Protein AF-S4PWF7-F1 (afdb_monomer)

Secondary structure (DSSP, 8-state):
-----GGGTT-HHHHHHT---GGGSEEEEEE---PPPP--S------HHHHHHHHHHHHHHHHTT--GGGEEEEESSHHHHHHHHHHTTTS--EEEETTTTTT--EEEEEEE--PPPPSS-PPPPTT-GGG-HHHHHHHHTTEEEEEEEEE-HHHHTT-HHHHHHHHTSEEEEE-HHHHHHHHHHH--TT-

Radius of gyration: 15.45 Å; Cα contacts (8 Å, |Δi|>4): 318; chains: 1; bounding box: 38×27×46 Å

Sequence (191 aa):
MQAISLHAVESPWLIEACSPAFEDAAVFINTIVSSVGNNGNDKILTNVDEACVVMDLVEKLKQGRVPPADIGVIAPYRDQVSLLRRVLSGKDVEVSTVDQFQGRDKSVIIYSCTKRIEKEERRPKEGEVLNDQRRLAVSVTRAKHKLIVVGNLRALQRYAPLMKLIESCKMITVEEETVTKLNKIHGNLDT

Mean predicted aligned error: 5.76 Å

Foldseek 3Di:
DDDLDPVLQPDPLLCQCLPLDQLQQFEEEAEDDPDADPPDVDPQLADVLQLLVVLSNLVNVVVVVFPQDQEEEEEQDPNHLVLNCVLCPPSSHHGDYLVVCPPAAHQEYEYEDSFGHHPDDDADDPPRQLQDLVSVVSRVVSHPGHYYYYDHCNRNVNRVSNVVSNVVHHYRYDYNVNSVVSCVSSDPSPD

InterPro domains:
  IPR027417 P-loop containing nucleoside triphosphate hydrolase [G3DSA:3.40.50.300] (6-182)
  IPR027417 P-loop containing nucleoside triphosphate hydrolase [SSF52540] (46-168)
  IPR041679 DNA2/NAM7 helicase-like, C-terminal [PF13087] (23-152)
  IPR045055 DNA2/NAM7-like helicase [PTHR10887] (27-165)
  IPR047187 Upf1-like, C-terminal helicase domain [cd18808] (27-170)

pLDDT: mean 87.57, std 14.1, range [39.5, 98.69]

Nearest PDB structures (foldseek):
  5eax-assembly2_B  TM=8.048E-01  e=5.965E-12  Mus musculus
  5ean-assembly1_A  TM=8.187E-01  e=1.999E-11  Mus musculus
  5eaw-assembly2_B  TM=7.734E-01  e=7.151E-12  Mus musculus
  4b3g-assembly2_B  TM=8.305E-01  e=7.950E-09  Homo sapiens
  6ej5-assembly1_A  TM=7.119E-01  e=4.067E-08  Homo sapiens

Structure (mmCIF, N/CA/C/O backbone):
data_AF-S4PWF7-F1
#
_entry.id   AF-S4PWF7-F1
#
loop_
_atom_site.group_PDB
_atom_site.id
_atom_site.type_symbol
_atom_site.label_atom_id
_atom_site.label_alt_id
_atom_site.label_comp_id
_atom_site.label_asym_id
_atom_site.label_entity_id
_atom_site.label_seq_id
_atom_site.pdbx_PDB_ins_code
_atom_site.Cartn_x
_atom_site.Cartn_y
_atom_site.Cartn_z
_atom_site.occupancy
_atom_site.B_iso_or_equiv
_atom_site.auth_seq_id
_atom_site.auth_comp_id
_atom_site.auth_asym_id
_atom_site.auth_atom_id
_atom_site.pdbx_PDB_model_num
ATOM 1 N N . MET A 1 1 ? 7.009 -11.800 22.800 1.00 39.50 1 MET A N 1
ATOM 2 C CA . MET A 1 1 ? 6.553 -10.477 23.276 1.00 39.50 1 MET A CA 1
ATOM 3 C C . MET A 1 1 ? 7.748 -9.543 23.274 1.00 39.50 1 MET A C 1
ATOM 5 O O . MET A 1 1 ? 8.505 -9.546 24.232 1.00 39.50 1 MET A O 1
ATOM 9 N N . GLN A 1 2 ? 7.980 -8.817 22.183 1.00 39.69 2 GLN A N 1
ATOM 10 C CA . GLN A 1 2 ? 8.943 -7.716 22.176 1.00 39.69 2 GLN A CA 1
ATOM 11 C C . GLN A 1 2 ? 8.156 -6.420 22.065 1.00 39.69 2 GLN A C 1
ATOM 13 O O . GLN A 1 2 ? 7.191 -6.342 21.307 1.00 39.69 2 GLN A O 1
ATOM 18 N N . ALA A 1 3 ? 8.542 -5.459 22.896 1.00 40.38 3 ALA A N 1
ATOM 19 C CA . ALA A 1 3 ? 7.981 -4.128 22.969 1.00 40.38 3 ALA A CA 1
ATOM 20 C C . ALA A 1 3 ? 8.082 -3.439 21.599 1.00 40.38 3 ALA A C 1
ATOM 22 O O . ALA A 1 3 ? 9.109 -2.856 21.262 1.00 40.38 3 ALA A O 1
ATOM 23 N N . ILE A 1 4 ? 7.015 -3.514 20.804 1.00 46.31 4 ILE A N 1
ATOM 24 C CA . ILE A 1 4 ? 6.816 -2.600 19.683 1.00 46.31 4 ILE A CA 1
ATOM 25 C C . ILE A 1 4 ? 6.522 -1.258 20.342 1.00 46.31 4 ILE A C 1
ATOM 27 O O . ILE A 1 4 ? 5.493 -1.075 20.991 1.00 46.31 4 ILE A O 1
ATOM 31 N N . SER A 1 5 ? 7.530 -0.393 20.294 1.00 44.59 5 SER A N 1
ATOM 32 C CA . SER A 1 5 ? 7.573 0.905 20.952 1.00 44.59 5 SER A CA 1
ATOM 33 C C . SER A 1 5 ? 6.267 1.673 20.749 1.00 44.59 5 SER A C 1
ATOM 35 O O . SER A 1 5 ? 5.825 1.854 19.612 1.00 44.59 5 SER A O 1
ATOM 37 N N . LEU A 1 6 ? 5.692 2.181 21.845 1.00 44.91 6 LEU A N 1
ATOM 38 C CA . LEU A 1 6 ? 4.563 3.120 21.840 1.00 44.91 6 LEU A CA 1
ATOM 39 C C . LEU A 1 6 ? 4.752 4.287 20.840 1.00 44.91 6 LEU A C 1
ATOM 41 O O . LEU A 1 6 ? 3.769 4.876 20.406 1.00 44.91 6 LEU A O 1
ATOM 45 N N . HIS A 1 7 ? 5.987 4.578 20.412 1.00 48.59 7 HIS A N 1
ATOM 46 C CA . HIS A 1 7 ? 6.312 5.613 19.429 1.00 48.59 7 HIS A CA 1
ATOM 47 C C . HIS A 1 7 ? 5.695 5.442 18.033 1.00 48.59 7 HIS A C 1
ATOM 49 O O . HIS A 1 7 ? 5.468 6.452 17.370 1.00 48.59 7 HIS A O 1
ATOM 55 N N . ALA A 1 8 ? 5.430 4.220 17.554 1.00 52.22 8 ALA A N 1
ATOM 56 C CA . ALA A 1 8 ? 4.832 4.040 16.223 1.00 52.22 8 ALA A CA 1
ATOM 57 C C . ALA A 1 8 ? 3.332 4.402 16.212 1.00 52.22 8 ALA A C 1
ATOM 59 O O . ALA A 1 8 ? 2.780 4.794 15.191 1.00 52.22 8 ALA A O 1
ATOM 60 N N . VAL A 1 9 ? 2.661 4.333 17.365 1.00 53.97 9 VAL A N 1
ATOM 61 C CA . VAL A 1 9 ? 1.193 4.412 17.457 1.00 53.97 9 VAL A CA 1
ATOM 62 C C . VAL A 1 9 ? 0.657 5.845 17.351 1.00 53.97 9 VAL A C 1
ATOM 64 O O . VAL A 1 9 ? -0.491 6.041 16.940 1.00 53.97 9 VAL A O 1
ATOM 67 N N . GLU A 1 10 ? 1.485 6.846 17.648 1.00 68.25 10 GLU A N 1
ATOM 68 C CA . GLU A 1 10 ? 1.109 8.268 17.644 1.00 68.25 10 GLU A CA 1
ATOM 69 C C . GLU A 1 10 ? 1.677 9.055 16.458 1.00 68.25 10 GLU A C 1
ATOM 71 O O . GLU A 1 10 ? 1.571 10.279 16.421 1.00 68.25 10 GLU A O 1
ATOM 76 N N . SER A 1 11 ? 2.285 8.385 15.473 1.00 85.44 11 SER A N 1
ATOM 77 C CA . SER A 1 11 ? 2.854 9.110 14.340 1.00 85.44 11 SER A CA 1
ATOM 78 C C . SER A 1 11 ? 1.748 9.834 13.552 1.00 85.44 11 SER A C 1
ATOM 80 O O . SER A 1 11 ? 0.801 9.171 13.116 1.00 85.44 11 SER A O 1
ATOM 82 N N . PRO A 1 12 ? 1.840 11.164 13.333 1.00 91.81 12 PRO A N 1
ATOM 83 C CA . PRO A 1 12 ? 0.784 11.927 12.667 1.00 91.81 12 PRO A CA 1
ATOM 84 C C . PRO A 1 12 ? 0.392 11.360 11.298 1.00 91.81 12 PRO A C 1
ATOM 86 O O . PRO A 1 12 ? -0.796 11.242 11.005 1.00 91.81 12 PRO A O 1
ATOM 89 N N . TRP A 1 13 ? 1.373 10.903 10.511 1.00 94.69 13 TRP A N 1
ATOM 90 C CA . TRP A 1 13 ? 1.120 10.313 9.193 1.00 94.69 13 TRP A CA 1
ATOM 91 C C . TRP A 1 13 ? 0.298 9.016 9.273 1.00 94.69 13 TRP A C 1
ATOM 93 O O . TRP A 1 13 ? -0.519 8.765 8.393 1.00 94.69 13 TRP A O 1
ATOM 103 N N . LEU A 1 14 ? 0.466 8.205 10.328 1.00 94.88 14 LEU A N 1
ATOM 104 C CA . LEU A 1 14 ? -0.310 6.974 10.535 1.00 94.88 14 LEU A CA 1
ATOM 105 C C . LEU A 1 14 ? -1.742 7.269 10.957 1.00 94.88 14 LEU A C 1
ATOM 107 O O . LEU A 1 14 ? -2.663 6.573 10.535 1.00 94.88 14 LEU A O 1
ATOM 111 N N . ILE A 1 15 ? -1.929 8.276 11.813 1.00 94.06 15 ILE A N 1
ATOM 112 C CA . ILE A 1 15 ? -3.262 8.716 12.233 1.00 94.06 15 ILE A CA 1
ATOM 113 C C . ILE A 1 15 ? -4.034 9.217 11.015 1.00 94.06 15 ILE A C 1
ATOM 115 O O . ILE A 1 15 ? -5.175 8.811 10.809 1.00 94.06 15 ILE A O 1
ATOM 119 N N . GLU A 1 16 ? -3.391 10.038 10.189 1.00 95.06 16 GLU A N 1
ATOM 120 C CA . GLU A 1 16 ? -3.992 10.577 8.976 1.00 95.06 16 GLU A CA 1
ATOM 121 C C . GLU A 1 16 ? -4.269 9.482 7.934 1.00 95.06 16 GLU A C 1
ATOM 123 O O . GLU A 1 16 ? -5.387 9.376 7.435 1.00 95.06 16 GLU A O 1
ATOM 128 N N . ALA A 1 17 ? -3.304 8.598 7.663 1.00 96.69 17 ALA A N 1
ATOM 129 C CA . ALA A 1 17 ? -3.455 7.517 6.686 1.00 96.69 17 ALA A CA 1
ATOM 130 C C . ALA A 1 17 ? -4.566 6.521 7.051 1.00 96.69 17 ALA A C 1
ATOM 132 O O . ALA A 1 17 ? -5.265 6.002 6.177 1.00 96.69 17 ALA A O 1
ATOM 133 N N . CYS A 1 18 ? -4.735 6.246 8.345 1.00 96.56 18 CYS A N 1
ATOM 134 C CA . CYS A 1 18 ? -5.727 5.302 8.855 1.00 96.56 18 CYS A CA 1
ATOM 135 C C . CYS A 1 18 ? -7.031 5.981 9.307 1.00 96.56 18 CYS A C 1
ATOM 137 O O . CYS A 1 18 ? -7.897 5.302 9.862 1.00 96.56 18 CYS A O 1
ATOM 139 N N . SER A 1 19 ? -7.189 7.286 9.064 1.00 96.06 19 SER A N 1
ATOM 140 C CA . SER A 1 19 ? -8.398 8.045 9.393 1.00 96.06 19 SER A CA 1
ATOM 141 C C . SER A 1 19 ? -9.644 7.399 8.769 1.00 96.06 19 SER A C 1
ATOM 143 O O . SER A 1 19 ? -9.642 7.093 7.575 1.00 96.06 19 SER A O 1
ATOM 145 N N . PRO A 1 20 ? -10.732 7.175 9.526 1.00 95.00 20 PRO A N 1
ATOM 146 C CA . PRO A 1 20 ? -11.972 6.629 8.981 1.00 95.00 20 PRO A CA 1
ATOM 147 C C . PRO A 1 20 ? -12.818 7.680 8.243 1.00 95.00 20 PRO A C 1
ATOM 149 O O . PRO A 1 20 ? -13.898 7.338 7.762 1.00 95.00 20 PRO A O 1
ATOM 152 N N . ALA A 1 21 ? -12.372 8.940 8.181 1.00 95.31 21 ALA A N 1
ATOM 153 C CA . ALA A 1 21 ? -13.100 10.009 7.511 1.00 95.31 21 ALA A CA 1
ATOM 154 C C . ALA A 1 21 ? -13.279 9.710 6.014 1.00 95.31 21 ALA A C 1
ATOM 156 O O . ALA A 1 21 ? -12.439 9.062 5.380 1.00 95.31 21 ALA A O 1
ATOM 157 N N . PHE A 1 22 ? -14.398 10.164 5.449 1.00 93.00 22 PHE A N 1
ATOM 158 C CA . PHE A 1 22 ? -14.778 9.840 4.074 1.00 93.00 22 PHE A CA 1
ATOM 159 C C . PHE A 1 22 ? -13.825 10.482 3.057 1.00 93.00 22 PHE A C 1
ATOM 161 O O . PHE A 1 22 ? -13.439 9.852 2.077 1.00 93.00 22 PHE A O 1
ATOM 168 N N . GLU A 1 23 ? -13.384 11.705 3.330 1.00 93.62 23 GLU A N 1
ATOM 169 C CA . GLU A 1 23 ? -12.373 12.435 2.565 1.00 93.62 23 GLU A CA 1
ATOM 170 C C . GLU A 1 23 ? -10.998 11.742 2.551 1.00 93.62 23 GLU A C 1
ATOM 172 O O . GLU A 1 23 ? -10.215 11.953 1.627 1.00 93.62 23 GLU A O 1
ATOM 177 N N . ASP A 1 24 ? -10.734 10.862 3.521 1.00 96.19 24 ASP A N 1
ATOM 178 C CA . ASP A 1 24 ? -9.500 10.082 3.638 1.00 96.19 24 ASP A CA 1
ATOM 179 C C . ASP A 1 24 ? -9.675 8.639 3.115 1.00 96.19 24 ASP A C 1
ATOM 181 O O . ASP A 1 24 ? -8.818 7.776 3.335 1.00 96.19 24 ASP A O 1
ATOM 185 N N . ALA A 1 25 ? -10.796 8.319 2.451 1.00 96.62 25 ALA A N 1
ATOM 186 C CA . ALA A 1 25 ? -11.097 6.967 1.966 1.00 96.62 25 ALA A CA 1
ATOM 187 C C . ALA A 1 25 ? -10.067 6.443 0.949 1.00 96.62 25 ALA A C 1
ATOM 189 O O . ALA A 1 25 ? -9.830 5.237 0.894 1.00 96.62 25 ALA A O 1
ATOM 190 N N . ALA A 1 26 ? -9.428 7.329 0.183 1.00 97.94 26 ALA A N 1
ATOM 191 C CA . ALA A 1 26 ? -8.342 6.993 -0.730 1.00 97.94 26 ALA A CA 1
ATOM 192 C C . ALA A 1 26 ? -7.121 7.870 -0.438 1.00 97.94 26 ALA A C 1
ATOM 194 O O . ALA A 1 26 ? -7.151 9.084 -0.644 1.00 97.94 26 ALA A O 1
ATOM 195 N N . VAL A 1 27 ? -6.041 7.250 0.033 1.00 98.38 27 VAL A N 1
ATOM 196 C CA . VAL A 1 27 ? -4.802 7.937 0.414 1.00 98.38 27 VAL A CA 1
ATOM 197 C C . VAL A 1 27 ? -3.606 7.372 -0.341 1.00 98.38 27 VAL A C 1
ATOM 199 O O . VAL A 1 27 ? -3.483 6.161 -0.524 1.00 98.38 27 VAL A O 1
ATOM 202 N N . PHE A 1 28 ? -2.708 8.258 -0.765 1.00 98.56 28 PHE A N 1
ATOM 203 C CA . PHE A 1 28 ? -1.408 7.908 -1.323 1.00 98.56 28 PHE A CA 1
ATOM 204 C C . PHE A 1 28 ? -0.311 8.297 -0.334 1.00 98.56 28 PHE A C 1
ATOM 206 O O . PHE A 1 28 ? -0.094 9.476 -0.060 1.00 98.56 28 PHE A O 1
ATOM 213 N N . ILE A 1 29 ? 0.388 7.293 0.184 1.00 98.50 29 ILE A N 1
ATOM 214 C CA . ILE A 1 29 ? 1.548 7.438 1.053 1.00 98.50 29 ILE A CA 1
ATOM 215 C C . ILE A 1 29 ? 2.785 7.580 0.173 1.00 98.50 29 ILE A C 1
ATOM 217 O O . ILE A 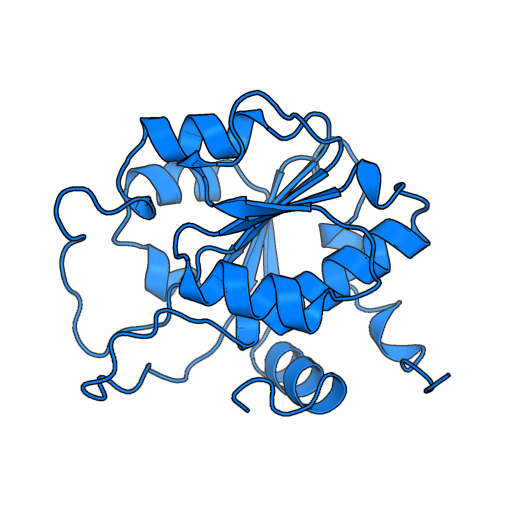1 29 ? 3.304 6.592 -0.356 1.00 98.50 29 ILE A O 1
ATOM 221 N N . ASN A 1 30 ? 3.240 8.820 0.022 1.00 97.88 30 ASN A N 1
ATOM 222 C CA . ASN A 1 30 ? 4.443 9.159 -0.717 1.00 97.88 30 ASN A CA 1
ATOM 223 C C . ASN A 1 30 ? 5.678 8.946 0.168 1.00 97.88 30 ASN A C 1
ATOM 225 O O . ASN A 1 30 ? 5.943 9.741 1.071 1.00 97.88 30 ASN A O 1
ATOM 229 N N . THR A 1 31 ? 6.436 7.880 -0.085 1.00 95.19 31 THR A N 1
ATOM 230 C CA . THR A 1 31 ? 7.668 7.570 0.648 1.00 95.19 31 THR A CA 1
ATOM 231 C C . THR A 1 31 ? 8.854 8.312 0.037 1.00 95.19 31 THR A C 1
ATOM 233 O O . THR A 1 31 ? 9.353 7.959 -1.036 1.00 95.19 31 THR A O 1
ATOM 236 N N . ILE A 1 32 ? 9.330 9.356 0.716 1.00 91.50 32 ILE A N 1
ATOM 237 C CA . ILE A 1 32 ? 10.495 10.121 0.270 1.00 91.50 32 ILE A CA 1
ATOM 238 C C . ILE A 1 32 ? 11.745 9.362 0.694 1.00 91.50 32 ILE A C 1
ATOM 240 O O . ILE A 1 32 ? 12.111 9.342 1.861 1.00 91.50 32 ILE A O 1
ATOM 244 N N . VAL A 1 33 ? 12.389 8.704 -0.263 1.00 86.81 33 VAL A N 1
ATOM 245 C CA . VAL A 1 33 ? 13.675 8.033 -0.070 1.00 86.81 33 VAL A CA 1
ATOM 246 C C . VAL A 1 33 ? 14.571 8.466 -1.215 1.00 86.81 33 VAL A C 1
ATOM 248 O O . VAL A 1 33 ? 14.187 8.338 -2.379 1.00 86.81 33 VAL A O 1
ATOM 251 N N . SER A 1 34 ? 15.743 9.008 -0.892 1.00 77.62 34 SER A N 1
ATOM 252 C CA . SER A 1 34 ? 16.659 9.585 -1.882 1.00 77.62 34 SER A CA 1
ATOM 253 C C . SER A 1 34 ? 17.597 8.539 -2.486 1.00 77.62 34 SER A C 1
ATOM 255 O O . SER A 1 34 ? 18.240 8.788 -3.510 1.00 77.62 34 SER A O 1
ATOM 257 N N . SER A 1 35 ? 17.682 7.358 -1.865 1.00 77.19 35 SER A N 1
ATOM 258 C CA . SER A 1 35 ? 18.538 6.275 -2.335 1.00 77.19 35 SER A CA 1
ATOM 259 C C . SER A 1 35 ? 18.080 5.754 -3.701 1.00 77.19 35 SER A C 1
ATOM 261 O O . SER A 1 35 ? 16.925 5.385 -3.925 1.00 77.19 35 SER A O 1
ATOM 263 N N . VAL A 1 36 ? 19.015 5.740 -4.648 1.00 73.12 36 VAL A N 1
ATOM 264 C CA . VAL A 1 36 ? 18.774 5.158 -5.965 1.00 73.12 36 VAL A CA 1
ATOM 265 C C . VAL A 1 36 ? 19.022 3.660 -5.870 1.00 73.12 36 VAL A C 1
ATOM 267 O O . VAL A 1 36 ? 20.068 3.241 -5.372 1.00 73.12 36 VAL A O 1
ATOM 270 N N . GLY A 1 37 ? 18.080 2.854 -6.361 1.00 64.25 37 GLY A N 1
ATOM 271 C CA . GLY A 1 37 ? 18.233 1.403 -6.370 1.00 64.25 37 GLY A CA 1
ATOM 272 C C . GLY A 1 37 ? 19.522 0.996 -7.088 1.00 64.25 37 GLY A C 1
ATOM 273 O O . GLY A 1 37 ? 19.834 1.500 -8.172 1.00 64.25 37 GLY A O 1
ATOM 274 N N . ASN A 1 38 ? 20.294 0.087 -6.488 1.00 59.09 38 ASN A N 1
ATOM 275 C CA . ASN A 1 38 ? 21.420 -0.515 -7.188 1.00 59.09 38 ASN A CA 1
ATOM 276 C C . ASN A 1 38 ? 20.866 -1.398 -8.310 1.00 59.09 38 ASN A C 1
ATOM 278 O O . ASN A 1 38 ? 20.178 -2.379 -8.044 1.00 59.09 38 ASN A O 1
ATOM 282 N N . ASN A 1 39 ? 21.214 -1.079 -9.560 1.00 53.41 39 ASN A N 1
ATOM 283 C CA . ASN A 1 39 ? 21.020 -1.953 -10.721 1.00 53.41 39 ASN A CA 1
ATOM 284 C C . ASN A 1 39 ? 21.987 -3.157 -10.654 1.00 53.41 39 ASN A C 1
ATOM 286 O O . ASN A 1 39 ? 22.711 -3.429 -11.610 1.00 53.41 39 ASN A O 1
ATOM 290 N N . GLY A 1 40 ? 22.066 -3.834 -9.505 1.00 46.34 40 GLY A N 1
ATOM 291 C CA . GLY A 1 40 ? 22.720 -5.131 -9.415 1.00 46.34 40 GLY A CA 1
ATOM 292 C C . GLY A 1 40 ? 21.970 -6.108 -10.314 1.00 46.34 40 GLY A C 1
ATOM 293 O O . GLY A 1 40 ? 20.755 -6.007 -10.456 1.00 46.34 40 GLY A O 1
ATOM 294 N N . ASN A 1 41 ? 22.683 -7.040 -10.938 1.00 46.91 41 ASN A N 1
ATOM 295 C CA . ASN A 1 41 ? 22.145 -8.051 -11.858 1.00 46.91 41 ASN A CA 1
ATOM 296 C C . ASN A 1 41 ? 21.100 -9.016 -11.242 1.00 46.91 41 ASN A C 1
ATOM 298 O O . ASN A 1 41 ? 20.764 -10.022 -11.867 1.00 46.91 41 ASN A O 1
ATOM 302 N N . ASP A 1 42 ? 20.552 -8.720 -10.063 1.00 49.53 42 ASP A N 1
ATOM 303 C CA . ASP A 1 42 ? 19.586 -9.558 -9.372 1.00 49.53 42 ASP A CA 1
ATOM 304 C C . ASP A 1 42 ? 18.146 -9.138 -9.668 1.00 49.53 42 ASP A C 1
ATOM 306 O O . ASP A 1 42 ? 17.691 -8.030 -9.396 1.00 49.53 42 ASP A O 1
ATOM 310 N N . LYS A 1 43 ? 17.417 -10.097 -10.242 1.00 66.38 43 LYS A N 1
ATOM 311 C CA . 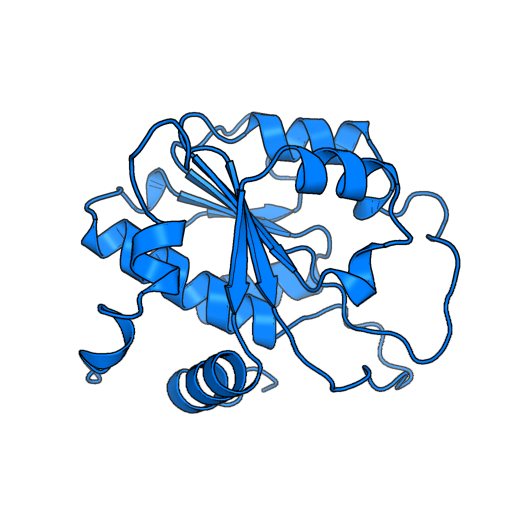LYS A 1 43 ? 16.025 -10.046 -10.714 1.00 66.38 43 LYS A CA 1
ATOM 312 C C . LYS A 1 43 ? 14.967 -9.790 -9.624 1.00 66.38 43 LYS A C 1
ATOM 314 O O . LYS A 1 43 ? 13.785 -9.870 -9.948 1.00 66.38 43 LYS A O 1
ATOM 319 N N . ILE A 1 44 ? 15.358 -9.523 -8.377 1.00 76.12 44 ILE A N 1
ATOM 320 C CA . ILE A 1 44 ? 14.450 -9.466 -7.224 1.00 76.12 44 ILE A CA 1
ATOM 321 C C . ILE A 1 44 ? 13.820 -8.074 -7.125 1.00 76.12 44 ILE A C 1
ATOM 323 O O . ILE A 1 44 ? 14.499 -7.082 -6.868 1.00 76.12 44 ILE A O 1
ATOM 327 N N . LEU A 1 45 ? 12.505 -7.995 -7.324 1.00 84.56 45 LEU A N 1
ATOM 328 C CA . LEU A 1 45 ? 11.752 -6.739 -7.254 1.00 84.56 45 LEU A CA 1
ATOM 329 C C . LEU A 1 45 ? 11.089 -6.582 -5.883 1.00 84.56 45 LEU A C 1
ATOM 331 O O . LEU A 1 45 ? 9.903 -6.879 -5.720 1.00 84.56 45 LEU A O 1
ATOM 335 N N . THR A 1 46 ? 11.865 -6.103 -4.907 1.00 91.31 46 THR A N 1
ATOM 336 C CA . THR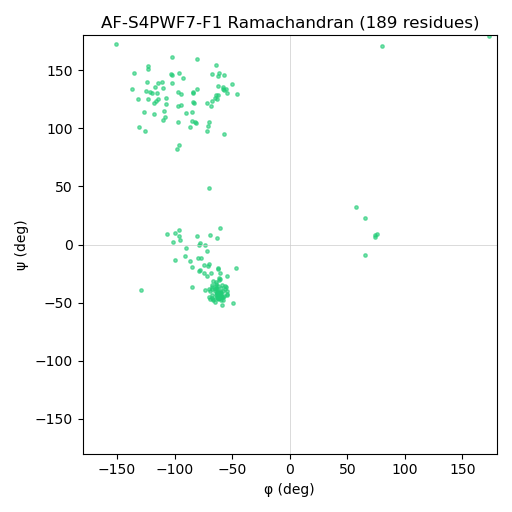 A 1 46 ? 11.402 -5.786 -3.547 1.00 91.31 46 THR A CA 1
ATOM 337 C C . THR A 1 46 ? 11.675 -4.333 -3.154 1.00 91.31 46 THR A C 1
ATOM 339 O O . THR A 1 46 ? 12.648 -3.691 -3.569 1.00 91.31 46 THR A O 1
ATOM 342 N N . ASN A 1 47 ? 10.812 -3.813 -2.285 1.00 93.31 47 ASN A N 1
ATOM 343 C CA . ASN A 1 47 ? 10.963 -2.523 -1.637 1.00 93.31 47 ASN A CA 1
ATOM 344 C C . ASN A 1 47 ? 10.733 -2.671 -0.128 1.00 93.31 47 ASN A C 1
ATOM 346 O O . ASN A 1 47 ? 9.593 -2.770 0.334 1.00 93.31 47 ASN A O 1
ATOM 350 N N . VAL A 1 48 ? 11.840 -2.708 0.617 1.00 92.56 48 VAL A N 1
ATOM 351 C CA . VAL A 1 48 ? 11.850 -2.832 2.079 1.00 92.56 48 VAL A CA 1
ATOM 352 C C . VAL A 1 48 ? 11.286 -1.583 2.753 1.00 92.56 48 VAL A C 1
ATOM 354 O O . VAL A 1 48 ? 10.547 -1.710 3.725 1.00 92.56 48 VAL A O 1
ATOM 357 N N . ASP A 1 49 ? 11.526 -0.399 2.187 1.00 93.44 49 ASP A N 1
ATOM 358 C CA . ASP A 1 49 ? 10.986 0.858 2.711 1.00 93.44 49 ASP A CA 1
ATOM 359 C C . ASP A 1 49 ? 9.453 0.841 2.696 1.00 93.44 49 ASP A C 1
ATOM 361 O O . ASP A 1 49 ? 8.800 1.144 3.695 1.00 93.44 49 ASP A O 1
ATOM 365 N N . GLU A 1 50 ? 8.865 0.401 1.580 1.00 95.81 50 GLU A N 1
ATOM 366 C CA . GLU A 1 50 ? 7.418 0.199 1.497 1.00 95.81 50 GLU A CA 1
ATOM 367 C C . GLU A 1 50 ? 6.935 -0.913 2.435 1.00 95.81 50 GLU A C 1
ATOM 369 O O . GLU A 1 50 ? 5.878 -0.765 3.041 1.00 95.81 50 GLU A O 1
ATOM 374 N N . ALA A 1 51 ? 7.685 -2.010 2.591 1.00 95.88 51 ALA A N 1
ATOM 375 C CA . ALA A 1 51 ? 7.300 -3.100 3.489 1.00 95.88 51 ALA A CA 1
ATOM 376 C C . ALA A 1 51 ? 7.210 -2.632 4.952 1.00 95.88 51 ALA A C 1
ATOM 378 O O . ALA A 1 51 ? 6.217 -2.923 5.617 1.00 95.88 51 ALA A O 1
ATOM 379 N N . CYS A 1 52 ? 8.181 -1.844 5.419 1.00 93.94 52 CYS A N 1
ATOM 380 C CA . CYS A 1 52 ? 8.170 -1.211 6.739 1.00 93.94 52 CYS A CA 1
ATOM 381 C C . CYS A 1 52 ? 6.942 -0.306 6.937 1.00 93.94 52 CYS A C 1
ATOM 383 O O . CYS A 1 52 ? 6.264 -0.389 7.960 1.00 93.94 52 CYS A O 1
ATOM 385 N N . VAL A 1 53 ? 6.609 0.519 5.938 1.00 96.12 53 VAL A N 1
ATOM 386 C CA . VAL A 1 53 ? 5.412 1.379 5.973 1.00 96.12 53 VAL A CA 1
ATOM 387 C C . VAL A 1 53 ? 4.128 0.545 6.024 1.00 96.12 53 VAL A C 1
ATOM 389 O O . VAL A 1 53 ? 3.233 0.832 6.818 1.00 96.12 53 VAL A O 1
ATOM 392 N N . VAL A 1 54 ? 4.035 -0.518 5.220 1.00 97.75 54 VAL A N 1
ATOM 393 C CA . VAL A 1 54 ? 2.879 -1.427 5.210 1.00 97.75 54 VAL A CA 1
ATOM 394 C C . VAL A 1 54 ? 2.705 -2.130 6.559 1.00 97.75 54 VAL A C 1
ATOM 396 O O . VAL A 1 54 ? 1.573 -2.266 7.022 1.00 97.75 54 VAL A O 1
ATOM 399 N N . MET A 1 55 ? 3.790 -2.560 7.210 1.00 95.81 55 MET A N 1
ATOM 400 C CA . MET A 1 55 ? 3.729 -3.187 8.537 1.00 95.81 55 MET A CA 1
ATOM 401 C C . MET A 1 55 ? 3.088 -2.267 9.578 1.00 95.81 55 MET A C 1
ATOM 403 O O . MET A 1 55 ? 2.207 -2.711 10.322 1.00 95.81 55 MET A O 1
ATOM 407 N N . ASP A 1 56 ? 3.485 -0.997 9.592 1.00 95.38 56 ASP A N 1
ATOM 408 C CA . ASP A 1 56 ? 2.950 0.004 10.515 1.00 95.38 56 ASP A CA 1
ATOM 409 C C . ASP A 1 56 ? 1.490 0.351 10.209 1.00 95.38 56 ASP A C 1
ATOM 411 O O . ASP A 1 56 ? 0.674 0.441 11.128 1.00 95.38 56 ASP A O 1
ATOM 415 N N . LEU A 1 57 ? 1.125 0.466 8.928 1.00 97.44 57 LEU A N 1
ATOM 416 C CA . LEU A 1 57 ? -0.268 0.655 8.510 1.00 97.44 57 LEU A CA 1
ATOM 417 C C . LEU A 1 57 ? -1.156 -0.504 8.979 1.00 97.44 57 LEU A C 1
ATOM 419 O O . LEU A 1 57 ? -2.210 -0.274 9.571 1.00 97.44 57 LEU A O 1
ATOM 423 N N . VAL A 1 58 ? -0.728 -1.754 8.761 1.00 97.44 58 VAL A N 1
ATOM 424 C CA . VAL A 1 58 ? -1.468 -2.945 9.211 1.00 97.44 58 VAL A CA 1
ATOM 425 C C . VAL A 1 58 ? -1.637 -2.937 10.729 1.00 97.44 58 VAL A C 1
ATOM 427 O O . VAL A 1 58 ? -2.734 -3.187 11.227 1.00 97.44 58 VAL A O 1
ATOM 430 N N . GLU A 1 59 ? -0.576 -2.637 11.476 1.00 95.06 59 GLU A N 1
ATOM 431 C CA . GLU A 1 59 ? -0.643 -2.584 12.936 1.00 95.06 59 GLU A CA 1
ATOM 432 C C . GLU A 1 59 ? -1.588 -1.475 13.419 1.00 95.06 59 GLU A C 1
ATOM 434 O O . GLU A 1 59 ? -2.441 -1.716 14.277 1.00 95.06 59 GLU A O 1
ATOM 439 N N . LYS A 1 60 ? -1.519 -0.284 12.812 1.00 95.38 60 LYS A N 1
ATOM 440 C CA . LYS A 1 60 ? -2.395 0.839 13.154 1.00 95.38 60 LYS A CA 1
ATOM 441 C C . LYS A 1 60 ? -3.865 0.540 12.862 1.00 95.38 60 LYS A C 1
ATOM 443 O O . LYS A 1 60 ? -4.721 0.848 13.689 1.00 95.38 60 LYS A O 1
ATOM 448 N N . LEU A 1 61 ? -4.172 -0.092 11.729 1.00 96.50 61 LEU A N 1
ATOM 449 C CA . LEU A 1 61 ? -5.539 -0.504 11.387 1.00 96.50 61 LEU A CA 1
ATOM 450 C C . LEU A 1 61 ? -6.086 -1.532 12.386 1.00 96.50 61 LEU A C 1
ATOM 452 O O . LEU A 1 61 ? -7.228 -1.410 12.833 1.00 96.50 61 LEU A O 1
ATOM 456 N N . LYS A 1 62 ? -5.264 -2.503 12.803 1.00 95.12 62 LYS A N 1
ATOM 457 C CA . LYS A 1 62 ? -5.643 -3.484 13.833 1.00 95.12 62 LYS A CA 1
ATOM 458 C C . LYS A 1 62 ? -5.934 -2.819 15.178 1.00 95.12 62 LYS A C 1
ATOM 460 O O . LYS A 1 62 ? -6.918 -3.160 15.830 1.00 95.12 62 LYS A O 1
ATOM 465 N N . GLN A 1 63 ? -5.125 -1.840 15.579 1.00 92.81 63 GLN A N 1
ATOM 466 C CA . GLN A 1 63 ? -5.374 -1.035 16.782 1.00 92.81 63 GLN A CA 1
ATOM 467 C C . GLN A 1 63 ? -6.659 -0.206 16.663 1.00 92.81 63 GLN A C 1
ATOM 469 O O . GLN A 1 63 ? -7.409 -0.082 17.630 1.00 92.81 63 GLN A O 1
ATOM 474 N N . GLY A 1 64 ? -6.959 0.281 15.456 1.00 93.38 64 GLY A N 1
ATOM 475 C CA . GLY A 1 64 ? -8.244 0.875 15.077 1.00 93.38 64 GLY A CA 1
ATOM 476 C C . GLY A 1 64 ? -9.413 -0.117 15.012 1.00 93.38 64 GLY A C 1
ATOM 477 O O . GLY A 1 64 ? -10.497 0.259 14.577 1.00 93.38 64 GLY A O 1
ATOM 478 N N . ARG A 1 65 ? -9.219 -1.366 15.461 1.00 94.94 65 ARG A N 1
ATOM 479 C CA . ARG A 1 65 ? -10.210 -2.453 15.506 1.00 94.94 65 ARG A CA 1
ATOM 480 C C . ARG A 1 65 ? -10.699 -2.934 14.139 1.00 94.94 65 ARG A C 1
ATOM 482 O O . ARG A 1 65 ? -11.757 -3.554 14.067 1.00 94.94 65 ARG A O 1
ATOM 489 N N . VAL A 1 66 ? -9.930 -2.715 13.072 1.00 96.75 66 VAL A N 1
ATOM 490 C CA . VAL A 1 66 ? -10.191 -3.377 11.787 1.00 96.75 66 VAL A CA 1
ATOM 491 C C . VAL A 1 66 ? -9.809 -4.858 11.921 1.00 96.75 66 VAL A C 1
ATOM 493 O O . VAL A 1 66 ? -8.654 -5.152 12.252 1.00 96.75 66 VAL A O 1
ATOM 496 N N . PRO A 1 67 ? -10.736 -5.808 11.689 1.00 97.12 67 PRO A N 1
ATOM 497 C CA . PRO A 1 67 ? -10.412 -7.230 11.729 1.00 97.12 67 PRO A CA 1
ATOM 498 C C . PRO A 1 67 ? -9.304 -7.566 10.718 1.00 97.12 67 PRO A C 1
ATOM 500 O O . PRO A 1 67 ? -9.396 -7.135 9.570 1.00 97.12 67 PRO A O 1
ATOM 503 N N . PRO A 1 68 ? -8.282 -8.369 11.069 1.00 96.25 68 PRO A N 1
ATOM 504 C CA . PRO A 1 68 ? -7.220 -8.729 10.124 1.00 96.25 68 PRO A CA 1
ATOM 505 C C . PRO A 1 68 ? -7.727 -9.368 8.825 1.00 96.25 68 PRO A C 1
ATOM 507 O O . PRO A 1 68 ? -7.227 -9.064 7.745 1.00 96.25 68 PRO A O 1
ATOM 510 N N . ALA A 1 69 ? -8.786 -10.178 8.922 1.00 95.38 69 ALA A N 1
ATOM 511 C CA . ALA A 1 69 ? -9.439 -10.808 7.777 1.00 95.38 69 ALA A CA 1
ATOM 512 C C . ALA A 1 69 ? -10.054 -9.800 6.785 1.00 95.38 69 ALA A C 1
ATOM 514 O O . ALA A 1 69 ? -10.248 -10.149 5.619 1.00 95.38 69 ALA A O 1
ATOM 515 N N . ASP A 1 70 ? -10.314 -8.568 7.230 1.00 96.88 70 ASP A N 1
ATOM 516 C CA . ASP A 1 70 ? -10.866 -7.462 6.446 1.00 96.88 70 ASP A CA 1
ATOM 517 C C . ASP A 1 70 ? -9.784 -6.524 5.883 1.00 96.88 70 ASP A C 1
ATOM 519 O O . ASP A 1 70 ? -10.113 -5.520 5.243 1.00 96.88 70 ASP A O 1
ATOM 523 N N . ILE A 1 71 ? -8.503 -6.851 6.088 1.00 97.94 71 ILE A N 1
ATOM 524 C CA . ILE A 1 71 ? -7.350 -6.139 5.530 1.00 97.94 71 ILE A CA 1
ATOM 525 C C . ILE A 1 71 ? -6.724 -6.998 4.426 1.00 97.94 71 ILE A C 1
ATOM 527 O O . ILE A 1 71 ? -6.362 -8.159 4.633 1.00 97.94 71 ILE A O 1
ATOM 531 N N . GLY A 1 72 ? -6.576 -6.413 3.241 1.00 97.25 72 GLY A N 1
ATOM 532 C CA . GLY A 1 72 ? -5.829 -6.994 2.130 1.00 97.25 72 GLY A CA 1
ATOM 533 C C . GLY A 1 72 ? -4.600 -6.167 1.790 1.00 97.25 72 GLY A C 1
ATOM 534 O O . GLY A 1 72 ? -4.663 -4.942 1.751 1.00 97.25 72 GLY A O 1
ATOM 535 N N . VAL A 1 73 ? -3.490 -6.835 1.497 1.00 97.94 73 VAL A N 1
ATOM 536 C CA . VAL A 1 73 ? -2.270 -6.216 0.982 1.00 97.94 73 VAL A CA 1
ATOM 537 C C . VAL A 1 73 ? -2.006 -6.748 -0.423 1.00 97.94 73 VAL A C 1
ATOM 539 O O . VAL A 1 73 ? -1.899 -7.956 -0.646 1.00 97.94 73 VAL A O 1
ATOM 542 N N . ILE A 1 74 ? -1.898 -5.838 -1.384 1.00 96.88 74 ILE A N 1
ATOM 543 C CA . ILE A 1 74 ? -1.664 -6.147 -2.791 1.00 96.88 74 ILE A CA 1
ATOM 544 C C . ILE A 1 74 ? -0.322 -5.555 -3.211 1.00 96.88 74 ILE A C 1
ATOM 546 O O . ILE A 1 74 ? -0.016 -4.406 -2.901 1.00 96.88 74 ILE A O 1
ATOM 550 N N . ALA A 1 75 ? 0.470 -6.330 -3.948 1.00 96.06 75 ALA A N 1
ATOM 551 C CA . ALA A 1 75 ? 1.660 -5.828 -4.627 1.00 96.06 75 ALA A CA 1
ATOM 552 C C . ALA A 1 75 ? 1.739 -6.368 -6.070 1.00 96.06 75 ALA A C 1
ATOM 554 O O . ALA A 1 75 ? 1.291 -7.487 -6.342 1.00 96.06 75 ALA A O 1
ATOM 555 N N . PRO A 1 76 ? 2.296 -5.601 -7.023 1.00 92.88 76 PRO A N 1
ATOM 556 C CA . PRO A 1 76 ? 2.387 -5.997 -8.427 1.00 92.88 76 PRO A CA 1
ATOM 557 C C . PRO A 1 76 ? 3.414 -7.111 -8.681 1.00 92.88 76 PRO A C 1
ATOM 559 O O . PRO A 1 76 ? 3.244 -7.878 -9.629 1.00 92.88 76 PRO A O 1
ATOM 562 N N . TYR A 1 77 ? 4.457 -7.230 -7.850 1.00 92.25 77 TYR A N 1
ATOM 563 C CA . TYR A 1 77 ? 5.549 -8.189 -8.049 1.00 92.25 77 TYR A CA 1
ATOM 564 C C . TYR A 1 77 ? 5.544 -9.299 -6.996 1.00 92.25 77 TYR A C 1
ATOM 566 O O . TYR A 1 77 ? 5.321 -9.067 -5.809 1.00 92.25 77 TYR A O 1
ATOM 574 N N . ARG A 1 78 ? 5.820 -10.532 -7.439 1.00 93.19 78 ARG A N 1
ATOM 575 C CA . ARG A 1 78 ? 5.817 -11.729 -6.579 1.00 93.19 78 ARG A CA 1
ATOM 576 C C . ARG A 1 78 ? 6.882 -11.688 -5.487 1.00 93.19 78 ARG A C 1
ATOM 578 O O . ARG A 1 78 ? 6.638 -12.210 -4.400 1.00 93.19 78 ARG A O 1
ATOM 585 N N . ASP A 1 79 ? 8.021 -11.062 -5.756 1.00 93.75 79 ASP A N 1
ATOM 586 C CA . ASP A 1 79 ? 9.093 -10.941 -4.769 1.00 93.75 79 ASP A CA 1
ATOM 587 C C . ASP A 1 79 ? 8.661 -10.026 -3.620 1.00 93.75 79 ASP A C 1
ATOM 589 O O . ASP A 1 79 ? 8.788 -10.403 -2.456 1.00 93.75 79 ASP A O 1
ATOM 593 N N . GLN A 1 80 ? 8.013 -8.895 -3.928 1.00 95.62 80 GLN A N 1
ATOM 594 C CA . GLN A 1 80 ? 7.399 -8.040 -2.909 1.00 95.62 80 GLN A CA 1
ATOM 595 C C . GLN A 1 80 ? 6.299 -8.760 -2.129 1.00 95.62 80 GLN A C 1
ATOM 597 O O . GLN A 1 80 ? 6.240 -8.635 -0.911 1.00 95.62 80 GLN A O 1
ATOM 602 N N . VAL A 1 81 ? 5.446 -9.550 -2.789 1.00 96.69 81 VAL A N 1
ATOM 603 C CA . VAL A 1 81 ? 4.440 -10.365 -2.083 1.00 96.69 81 VAL A CA 1
ATOM 604 C C . VAL A 1 81 ? 5.105 -11.356 -1.127 1.00 96.69 81 VAL A C 1
ATOM 606 O O . VAL A 1 81 ? 4.633 -11.526 -0.005 1.00 96.69 81 VAL A O 1
ATOM 609 N N . SER A 1 82 ? 6.202 -11.992 -1.540 1.00 95.62 82 SER A N 1
ATOM 610 C CA . SER A 1 82 ? 6.960 -12.922 -0.693 1.00 95.62 82 SER A CA 1
ATOM 611 C C . SER A 1 82 ? 7.558 -12.213 0.523 1.00 95.62 82 SER A C 1
ATOM 613 O O . SER A 1 82 ? 7.401 -12.698 1.645 1.00 95.62 82 SER A O 1
ATOM 615 N N . LEU A 1 83 ? 8.158 -11.033 0.322 1.00 95.31 83 LEU A N 1
ATOM 616 C CA . LEU A 1 83 ? 8.653 -10.181 1.404 1.00 95.31 83 LEU A CA 1
ATOM 617 C C . LEU A 1 83 ? 7.521 -9.799 2.368 1.00 95.31 83 LEU A C 1
ATOM 619 O O . LEU A 1 83 ? 7.625 -10.045 3.566 1.00 95.31 83 LEU A O 1
ATOM 623 N N . LEU A 1 84 ? 6.414 -9.267 1.849 1.00 96.88 84 LEU A N 1
ATOM 624 C CA . LEU A 1 84 ? 5.267 -8.828 2.646 1.00 96.88 84 LEU A CA 1
ATOM 625 C C . LEU A 1 84 ? 4.641 -9.978 3.445 1.00 96.88 84 LEU A C 1
ATOM 627 O O . LEU A 1 84 ? 4.341 -9.806 4.622 1.00 96.88 84 LEU A O 1
ATOM 631 N N . ARG A 1 85 ? 4.501 -11.175 2.858 1.00 96.44 85 ARG A N 1
ATOM 632 C CA . ARG A 1 85 ? 4.024 -12.372 3.578 1.00 96.44 85 ARG A CA 1
ATOM 633 C C . ARG A 1 85 ? 4.930 -12.746 4.742 1.00 96.44 85 ARG A C 1
ATOM 635 O O . ARG A 1 85 ? 4.433 -13.102 5.805 1.00 96.44 85 ARG A O 1
ATOM 642 N N . ARG A 1 86 ? 6.247 -12.673 4.539 1.00 95.00 86 ARG A N 1
ATOM 643 C CA . ARG A 1 86 ? 7.231 -12.984 5.577 1.00 95.00 86 ARG A CA 1
ATOM 644 C C . ARG A 1 86 ? 7.138 -11.996 6.736 1.00 95.00 86 ARG A C 1
ATOM 646 O O . ARG A 1 86 ? 7.038 -12.422 7.882 1.00 95.00 86 ARG A O 1
ATOM 653 N N . VAL A 1 87 ? 7.129 -10.696 6.447 1.00 94.19 87 VAL A N 1
ATOM 654 C CA . VAL A 1 87 ? 7.166 -9.651 7.488 1.00 94.19 87 VAL A CA 1
ATOM 655 C C . VAL A 1 87 ? 5.814 -9.437 8.176 1.00 94.19 87 VAL A C 1
ATOM 657 O O . VAL A 1 87 ? 5.762 -8.986 9.316 1.00 94.19 87 VAL A O 1
ATOM 660 N N . LEU A 1 88 ? 4.713 -9.821 7.522 1.00 95.06 88 LEU A N 1
ATOM 661 C CA . LEU A 1 88 ? 3.361 -9.834 8.093 1.00 95.06 88 LEU A CA 1
ATOM 662 C C . LEU A 1 88 ? 2.956 -11.214 8.640 1.00 95.06 88 LEU A C 1
ATOM 664 O O . LEU A 1 88 ? 1.782 -11.435 8.949 1.00 95.06 88 LEU A O 1
ATOM 668 N N . SER A 1 89 ? 3.901 -12.148 8.774 1.00 93.50 89 SER A N 1
ATOM 669 C CA . SER A 1 89 ? 3.629 -13.470 9.339 1.00 93.50 89 SER A CA 1
ATOM 670 C C . SER A 1 89 ? 3.031 -13.351 10.747 1.00 93.50 89 SER A C 1
ATOM 672 O O . SER A 1 89 ? 3.494 -12.564 11.574 1.00 93.50 89 SER A O 1
ATOM 674 N N . GLY A 1 90 ? 1.955 -14.098 11.012 1.00 90.19 90 GLY A N 1
ATOM 675 C CA . GLY A 1 90 ? 1.215 -14.038 12.279 1.00 90.19 90 GLY A CA 1
ATOM 676 C C . GLY A 1 90 ? 0.342 -12.789 12.468 1.00 90.19 90 GLY A C 1
ATOM 677 O O . GLY A 1 90 ? -0.175 -12.571 13.562 1.00 90.19 90 GLY A O 1
ATOM 678 N N . LYS A 1 91 ? 0.170 -11.943 11.438 1.00 89.69 91 LYS A N 1
ATOM 679 C CA . LYS A 1 91 ? -0.780 -10.816 11.481 1.00 89.69 91 LYS A CA 1
ATOM 680 C C . LYS A 1 91 ? -2.180 -11.167 10.967 1.00 89.69 91 LYS A C 1
ATOM 682 O O . LYS A 1 91 ? -3.059 -10.335 11.169 1.00 89.69 91 LYS A O 1
ATOM 687 N N . ASP A 1 92 ? -2.365 -12.346 10.365 1.00 92.12 92 ASP A N 1
ATOM 688 C CA . ASP A 1 92 ? -3.618 -12.868 9.782 1.00 92.12 92 ASP A CA 1
ATOM 689 C C . ASP A 1 92 ? -4.243 -11.977 8.695 1.00 92.12 92 ASP A C 1
ATOM 691 O O . ASP A 1 92 ? -5.462 -11.919 8.534 1.00 92.12 92 ASP A O 1
ATOM 695 N N . VAL A 1 93 ? -3.393 -11.278 7.936 1.00 94.81 93 VAL A N 1
ATOM 696 C CA . VAL A 1 93 ? -3.791 -10.443 6.793 1.00 94.81 93 VAL A CA 1
ATOM 697 C C . VAL A 1 93 ? -3.514 -11.151 5.472 1.00 94.81 93 VAL A C 1
ATOM 699 O O . VAL A 1 93 ? -2.530 -11.880 5.323 1.00 94.81 93 VAL A O 1
ATOM 702 N N . GLU A 1 94 ? -4.372 -10.925 4.481 1.00 95.06 94 GLU A N 1
ATOM 703 C CA . GLU A 1 94 ? -4.216 -11.542 3.167 1.00 95.06 94 GLU A CA 1
ATOM 704 C C . GLU A 1 94 ? -3.237 -10.741 2.304 1.00 95.06 94 GLU A C 1
ATOM 706 O O . GLU A 1 94 ? -3.479 -9.574 2.016 1.00 95.06 94 GLU A O 1
ATOM 711 N N . VAL A 1 95 ? -2.155 -11.377 1.846 1.00 96.88 95 VAL A N 1
ATOM 712 C CA . VAL A 1 95 ? -1.152 -10.750 0.971 1.00 96.88 95 VAL A CA 1
ATOM 713 C C . VAL A 1 95 ? -1.096 -11.485 -0.366 1.00 96.88 95 VAL A C 1
ATOM 715 O O . VAL A 1 95 ? -0.812 -12.692 -0.408 1.00 96.88 95 VAL A O 1
ATOM 718 N N . SER A 1 96 ? -1.332 -10.782 -1.473 1.00 95.19 96 SER A N 1
ATOM 719 C CA . SER A 1 96 ? -1.338 -11.403 -2.802 1.00 95.19 96 SER A CA 1
ATOM 720 C C . SER A 1 96 ? -0.928 -10.463 -3.930 1.00 95.19 96 SER A C 1
ATOM 722 O O . SER A 1 96 ? -0.773 -9.258 -3.758 1.00 95.19 96 SER A O 1
ATOM 724 N N . THR A 1 97 ? -0.768 -11.044 -5.117 1.00 93.31 97 THR A N 1
ATOM 725 C CA . THR A 1 97 ? -0.613 -10.271 -6.354 1.00 93.31 97 THR A CA 1
ATOM 726 C C . THR A 1 97 ? -1.965 -9.793 -6.876 1.00 93.31 97 THR A C 1
ATOM 728 O O . THR A 1 97 ? -2.995 -10.392 -6.565 1.00 93.31 97 THR A O 1
ATOM 731 N N . VAL A 1 98 ? -1.953 -8.762 -7.726 1.00 84.31 98 VAL A N 1
ATOM 732 C CA . VAL A 1 98 ? -3.151 -8.232 -8.406 1.00 84.31 98 VAL A CA 1
ATOM 733 C C . VAL A 1 98 ? -3.976 -9.336 -9.071 1.00 84.31 98 VAL A C 1
ATOM 735 O O . VAL A 1 98 ? -5.179 -9.439 -8.845 1.00 84.31 98 VAL A O 1
ATOM 738 N N . ASP A 1 99 ? -3.317 -10.193 -9.855 1.00 82.44 99 ASP A N 1
ATOM 739 C CA . ASP A 1 99 ? -3.985 -11.259 -10.608 1.00 82.44 99 ASP A CA 1
ATOM 740 C C . ASP A 1 99 ? -4.585 -12.330 -9.682 1.00 82.44 99 ASP A C 1
ATOM 742 O O . ASP A 1 99 ? -5.612 -12.926 -9.993 1.00 82.44 99 ASP A O 1
ATOM 746 N N . GLN A 1 100 ? -3.969 -12.567 -8.521 1.00 83.56 100 GLN A N 1
ATOM 747 C CA . GLN A 1 100 ? -4.439 -13.565 -7.563 1.00 83.56 100 GLN A CA 1
ATOM 748 C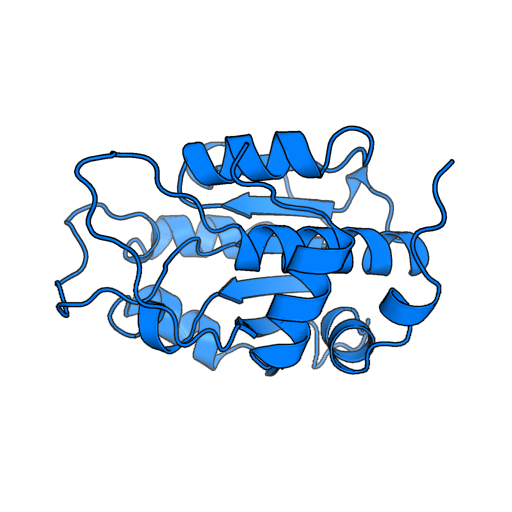 C . GLN A 1 100 ? -5.525 -13.027 -6.628 1.00 83.56 100 GLN A C 1
ATOM 750 O O . GLN A 1 100 ? -6.251 -13.830 -6.056 1.00 83.56 100 GLN A O 1
ATOM 755 N N . PHE A 1 101 ? -5.683 -11.712 -6.461 1.00 78.81 101 PHE A N 1
ATOM 756 C CA . PHE A 1 101 ? -6.678 -11.124 -5.550 1.00 78.81 101 PHE A CA 1
ATOM 757 C C . PHE A 1 101 ? -8.104 -11.065 -6.145 1.00 78.81 101 PHE A C 1
ATOM 759 O O . PHE A 1 101 ? -9.011 -10.479 -5.560 1.00 78.81 101 PHE A O 1
ATOM 766 N N . GLN A 1 102 ? -8.343 -11.659 -7.318 1.00 64.81 102 GLN A N 1
ATOM 767 C CA . GLN A 1 102 ? -9.644 -11.593 -7.988 1.00 64.81 102 GLN A CA 1
ATOM 768 C C . GLN A 1 102 ? -10.771 -12.248 -7.168 1.00 64.81 102 GLN A C 1
ATOM 770 O O . GLN A 1 102 ? -10.608 -13.336 -6.618 1.00 64.81 102 GLN A O 1
ATOM 775 N N . GLY A 1 103 ? -11.925 -11.572 -7.105 1.00 63.50 103 GLY A N 1
ATOM 776 C CA . GLY A 1 103 ? -13.143 -12.073 -6.453 1.00 63.50 103 GLY A CA 1
ATOM 777 C C . GLY A 1 103 ? -13.137 -12.017 -4.922 1.00 63.50 103 GLY A C 1
ATOM 778 O O . GLY A 1 103 ? -14.033 -12.576 -4.295 1.00 63.50 103 GLY A O 1
ATOM 779 N N . ARG A 1 104 ? -12.141 -11.363 -4.315 1.00 81.19 104 ARG A N 1
ATOM 780 C CA . ARG A 1 104 ? -11.980 -11.259 -2.861 1.00 81.19 104 ARG A CA 1
ATOM 781 C C . ARG A 1 104 ? -11.874 -9.795 -2.459 1.00 81.19 104 ARG A C 1
ATOM 783 O O . ARG A 1 104 ? -10.810 -9.208 -2.567 1.00 81.19 104 ARG A O 1
ATOM 790 N N . ASP A 1 105 ? -12.979 -9.199 -2.029 1.00 91.31 105 ASP A N 1
ATOM 791 C CA . ASP A 1 105 ? -13.004 -7.794 -1.600 1.00 91.31 105 ASP A CA 1
ATOM 792 C C . ASP A 1 105 ? -12.769 -7.677 -0.094 1.00 91.31 105 ASP A C 1
ATOM 794 O O . ASP A 1 105 ? -13.273 -8.491 0.685 1.00 91.31 105 ASP A O 1
ATOM 798 N N . LYS A 1 106 ? -12.048 -6.634 0.321 1.00 95.75 106 LYS A N 1
ATOM 799 C CA . LYS A 1 106 ? -11.707 -6.348 1.721 1.00 95.75 106 LYS A CA 1
ATOM 800 C C . LYS A 1 106 ? -12.194 -4.962 2.122 1.00 95.75 106 LYS A C 1
ATOM 802 O O . LYS A 1 106 ? -12.317 -4.072 1.282 1.00 95.75 106 LYS A O 1
ATOM 807 N N . SER A 1 107 ? -12.456 -4.761 3.410 1.00 96.62 107 SER A N 1
ATOM 808 C CA . SER A 1 107 ? -12.817 -3.440 3.939 1.00 96.62 107 SER A CA 1
ATOM 809 C C . SER A 1 107 ? -11.709 -2.424 3.670 1.00 96.62 107 SER A C 1
ATOM 811 O O . SER A 1 107 ? -11.992 -1.310 3.223 1.00 96.62 107 SER A O 1
ATOM 813 N N . VAL A 1 108 ? -10.454 -2.841 3.868 1.00 98.12 108 VAL A N 1
ATOM 814 C CA . VAL A 1 108 ? -9.262 -2.028 3.611 1.00 98.12 108 VAL A CA 1
ATOM 815 C C . VAL A 1 108 ? -8.313 -2.757 2.665 1.00 98.12 108 VAL A C 1
ATOM 817 O O . VAL A 1 108 ? -7.985 -3.922 2.890 1.00 98.12 108 VAL A O 1
ATOM 820 N N . ILE A 1 109 ? -7.841 -2.060 1.632 1.00 97.94 109 ILE A N 1
ATOM 821 C CA . ILE A 1 109 ? -6.757 -2.524 0.759 1.00 97.94 109 ILE A CA 1
ATOM 822 C C . ILE A 1 109 ? -5.557 -1.600 0.901 1.00 97.94 109 ILE A C 1
ATOM 824 O O . ILE A 1 109 ? -5.685 -0.385 0.767 1.00 97.94 109 ILE A O 1
ATOM 828 N N . ILE A 1 110 ? -4.386 -2.195 1.107 1.00 98.56 110 ILE A N 1
ATOM 829 C CA . ILE A 1 110 ? -3.092 -1.527 1.018 1.00 98.56 110 ILE A CA 1
ATOM 830 C C . ILE A 1 110 ? -2.400 -2.006 -0.263 1.00 98.56 110 ILE A C 1
ATOM 832 O O . ILE A 1 110 ? -2.174 -3.202 -0.434 1.00 98.56 110 ILE A O 1
ATOM 836 N N . TYR A 1 111 ? -2.064 -1.094 -1.170 1.00 97.88 111 TYR A N 1
ATOM 837 C CA . TYR A 1 111 ? -1.385 -1.381 -2.432 1.00 97.88 111 TYR A CA 1
ATOM 838 C C . TYR A 1 111 ? 0.067 -0.888 -2.382 1.00 97.88 111 TYR A C 1
ATOM 840 O O . TYR A 1 111 ? 0.305 0.315 -2.410 1.00 97.88 111 TYR A O 1
ATOM 848 N N . SER A 1 112 ? 1.041 -1.799 -2.328 1.00 97.69 112 SER A N 1
ATOM 849 C CA . SER A 1 112 ? 2.479 -1.478 -2.367 1.00 97.69 112 SER A CA 1
ATOM 850 C C . SER A 1 112 ? 2.974 -1.474 -3.812 1.00 97.69 112 SER A C 1
ATOM 852 O O . SER A 1 112 ? 3.009 -2.517 -4.462 1.00 97.69 112 SER A O 1
ATOM 854 N N . CYS A 1 113 ? 3.373 -0.313 -4.330 1.00 96.25 113 CYS A N 1
ATOM 855 C CA . CYS A 1 113 ? 3.816 -0.147 -5.715 1.00 96.25 113 CYS A CA 1
ATOM 856 C C . CYS A 1 113 ? 5.184 -0.785 -6.013 1.00 96.25 113 CYS A C 1
ATOM 858 O O . CYS A 1 113 ? 5.492 -1.044 -7.175 1.00 96.25 113 CYS A O 1
ATOM 860 N N . THR A 1 114 ? 5.997 -1.074 -4.992 1.00 94.12 114 THR A N 1
ATOM 861 C CA . THR A 1 114 ? 7.310 -1.751 -5.056 1.00 94.12 114 THR A CA 1
ATOM 862 C C . THR A 1 114 ? 8.424 -0.986 -5.790 1.00 94.12 114 THR A C 1
ATOM 864 O O . THR A 1 114 ? 9.581 -1.408 -5.786 1.00 94.12 114 THR A O 1
ATOM 867 N N . LYS A 1 115 ? 8.130 0.122 -6.474 1.00 92.00 115 LYS A N 1
ATOM 868 C CA . LYS A 1 115 ? 9.112 0.799 -7.329 1.00 92.00 115 LYS A CA 1
ATOM 869 C C . LYS A 1 115 ? 10.057 1.677 -6.524 1.00 92.00 115 LYS A C 1
ATOM 871 O O . LYS A 1 115 ? 9.633 2.503 -5.724 1.00 92.00 115 LYS A O 1
ATOM 876 N N . ARG A 1 116 ? 11.347 1.549 -6.835 1.00 89.44 116 ARG A N 1
ATOM 877 C CA . ARG A 1 116 ? 12.417 2.427 -6.354 1.00 89.44 116 ARG A CA 1
ATOM 878 C C . ARG A 1 116 ? 12.817 3.419 -7.443 1.00 89.44 116 ARG A C 1
ATOM 880 O O . ARG A 1 116 ? 12.547 3.198 -8.627 1.00 89.44 116 ARG A O 1
ATOM 887 N N . ILE A 1 117 ? 13.475 4.502 -7.040 1.00 86.94 117 ILE A N 1
ATOM 888 C CA . ILE A 1 117 ? 14.079 5.445 -7.983 1.00 86.94 117 ILE A CA 1
ATOM 889 C C . ILE A 1 117 ? 15.160 4.696 -8.772 1.00 86.94 117 ILE A C 1
ATOM 891 O O . ILE A 1 117 ? 16.027 4.042 -8.189 1.00 86.94 117 ILE A O 1
ATOM 895 N N . GLU A 1 118 ? 15.096 4.784 -10.098 1.00 83.38 118 GLU A N 1
ATOM 896 C CA . GLU A 1 118 ? 16.107 4.240 -11.007 1.00 83.38 118 GLU A CA 1
ATOM 897 C C . GLU A 1 118 ? 17.096 5.344 -11.409 1.00 83.38 118 GLU A C 1
ATOM 899 O O . GLU A 1 118 ? 16.717 6.508 -11.523 1.00 83.38 118 GLU A O 1
ATOM 904 N N . LYS A 1 119 ? 18.367 4.981 -11.646 1.00 77.12 119 LYS A N 1
ATOM 905 C CA . LYS A 1 119 ? 19.398 5.928 -12.128 1.00 77.12 119 LYS A CA 1
ATOM 906 C C . LYS A 1 119 ? 19.056 6.520 -13.496 1.00 77.12 119 LYS A C 1
ATOM 908 O O . LYS A 1 119 ? 19.451 7.640 -13.792 1.00 77.12 119 LYS A O 1
ATOM 913 N N . GLU A 1 120 ? 18.355 5.749 -14.318 1.00 77.25 120 GLU A N 1
ATOM 914 C CA . GLU A 1 120 ? 17.961 6.117 -15.672 1.00 77.25 120 GLU A CA 1
ATOM 915 C C . GLU A 1 120 ? 16.443 6.056 -15.780 1.00 77.25 120 GLU A C 1
ATOM 917 O O . GLU A 1 120 ? 15.824 5.053 -15.418 1.00 77.25 120 GLU A O 1
ATOM 922 N N . GLU A 1 121 ? 15.844 7.108 -16.328 1.00 70.31 121 GLU A N 1
ATOM 923 C CA . GLU A 1 121 ? 14.423 7.111 -16.646 1.00 70.31 121 GLU A CA 1
ATOM 924 C C . GLU A 1 121 ? 14.159 6.179 -17.828 1.00 70.31 121 GLU A C 1
ATOM 926 O O . GLU A 1 121 ? 14.419 6.490 -18.990 1.00 70.31 121 GLU A O 1
ATOM 931 N N . ARG A 1 122 ? 13.643 4.990 -17.523 1.00 78.38 122 ARG A N 1
ATOM 932 C CA . ARG A 1 122 ? 13.250 4.003 -18.531 1.00 78.38 122 ARG A CA 1
ATOM 933 C C . ARG A 1 122 ? 11.745 4.015 -18.699 1.00 78.38 122 ARG A C 1
ATOM 935 O O . ARG A 1 122 ? 11.016 4.070 -17.707 1.00 78.38 122 ARG A O 1
ATOM 942 N N . ARG A 1 123 ? 11.276 3.912 -19.945 1.00 82.19 123 ARG A N 1
ATOM 943 C CA . ARG A 1 123 ? 9.848 3.707 -20.226 1.00 82.19 123 ARG A CA 1
ATOM 944 C C . ARG A 1 123 ? 9.353 2.438 -19.514 1.00 82.19 123 ARG A C 1
ATOM 946 O O . ARG A 1 123 ? 10.130 1.483 -19.406 1.00 82.19 123 ARG A O 1
ATOM 953 N N . PRO A 1 124 ? 8.089 2.409 -19.050 1.00 84.19 124 PRO A N 1
ATOM 954 C CA . PRO A 1 124 ? 7.474 1.183 -18.556 1.00 84.19 124 PRO A CA 1
ATOM 955 C C . PRO A 1 124 ? 7.661 0.046 -19.557 1.00 84.19 124 PRO A C 1
ATOM 957 O O . PRO A 1 124 ? 7.517 0.253 -20.766 1.00 84.19 124 PRO A O 1
ATOM 960 N N . LYS A 1 125 ? 7.979 -1.151 -19.064 1.00 82.69 125 LYS A N 1
ATOM 961 C CA . LYS A 1 125 ? 8.051 -2.325 -19.941 1.00 82.69 125 LYS A CA 1
ATOM 962 C C . LYS A 1 125 ? 6.646 -2.665 -20.435 1.00 82.69 125 LYS A C 1
ATOM 964 O O . LYS A 1 125 ? 5.664 -2.486 -19.713 1.00 82.69 125 LYS A O 1
ATOM 969 N N . GLU A 1 126 ? 6.545 -3.172 -21.658 1.00 78.19 126 GLU A N 1
ATOM 970 C CA . GLU A 1 126 ? 5.267 -3.652 -22.178 1.00 78.19 126 GLU A CA 1
ATOM 971 C C . GLU A 1 126 ? 4.706 -4.760 -21.269 1.00 78.19 126 GLU A C 1
ATOM 973 O O . GLU A 1 126 ? 5.441 -5.637 -20.811 1.00 78.19 126 GLU A O 1
ATOM 978 N N . GLY A 1 127 ? 3.413 -4.675 -20.943 1.00 79.12 127 GLY A N 1
ATOM 979 C CA . GLY A 1 127 ? 2.746 -5.610 -20.031 1.00 79.12 127 GLY A CA 1
ATOM 980 C C . GLY A 1 127 ? 3.088 -5.443 -18.544 1.00 79.12 127 GLY A C 1
ATOM 981 O O . GLY A 1 127 ? 2.650 -6.257 -17.726 1.00 79.12 127 GLY A O 1
ATOM 982 N N . GLU A 1 128 ? 3.848 -4.412 -18.161 1.00 87.25 128 GLU A N 1
ATOM 983 C CA . GLU A 1 128 ? 4.130 -4.125 -16.756 1.00 87.25 128 GLU A CA 1
ATOM 984 C C . GLU A 1 128 ? 2.848 -3.760 -15.992 1.00 87.25 128 GLU A C 1
ATOM 986 O O . GLU A 1 128 ? 2.099 -2.876 -16.399 1.00 87.25 128 GLU A O 1
ATOM 991 N N . VAL A 1 129 ? 2.614 -4.424 -14.853 1.00 84.88 129 VAL A N 1
ATOM 992 C CA . VAL A 1 129 ? 1.357 -4.344 -14.082 1.00 84.88 129 VAL A CA 1
ATOM 993 C C . VAL A 1 129 ? 0.990 -2.909 -13.693 1.00 84.88 129 VAL A C 1
ATOM 995 O O . VAL A 1 129 ? -0.177 -2.540 -13.757 1.00 84.88 129 VAL A O 1
ATOM 998 N N . LEU A 1 130 ? 1.979 -2.083 -13.342 1.00 88.38 130 LEU A N 1
ATOM 999 C CA . LEU A 1 130 ? 1.764 -0.678 -12.975 1.00 88.38 130 LEU A CA 1
ATOM 1000 C C . LEU A 1 130 ? 1.364 0.216 -14.161 1.00 88.38 130 LEU A C 1
ATOM 1002 O O . LEU A 1 130 ? 0.862 1.316 -13.951 1.00 88.38 130 LEU A O 1
ATOM 1006 N N . ASN A 1 131 ? 1.580 -0.233 -15.400 1.00 91.31 131 ASN A N 1
ATOM 1007 C CA . ASN A 1 131 ? 1.140 0.460 -16.612 1.00 91.31 131 ASN A CA 1
ATOM 1008 C C . ASN A 1 131 ? -0.136 -0.158 -17.216 1.00 91.31 131 ASN A C 1
ATOM 1010 O O . ASN A 1 131 ? -0.604 0.290 -18.261 1.00 91.31 131 ASN A O 1
ATOM 1014 N N . ASP A 1 132 ? -0.701 -1.186 -16.579 1.00 91.50 132 ASP A N 1
ATOM 1015 C CA . ASP A 1 132 ? -1.922 -1.855 -17.016 1.00 91.50 132 ASP A CA 1
ATOM 1016 C C . ASP A 1 132 ? -3.130 -1.294 -16.253 1.00 91.50 132 ASP A C 1
ATOM 1018 O O . ASP A 1 132 ? -3.377 -1.602 -15.083 1.00 91.50 132 ASP A O 1
ATOM 1022 N N . GLN A 1 133 ? -3.921 -0.472 -16.945 1.00 90.44 133 GLN A N 1
ATOM 1023 C CA . GLN A 1 133 ? -5.112 0.161 -16.381 1.00 90.44 133 GLN A CA 1
ATOM 1024 C C . GLN A 1 133 ? -6.147 -0.854 -15.871 1.00 90.44 133 GLN A C 1
ATOM 1026 O O . GLN A 1 133 ? -6.813 -0.592 -14.869 1.00 90.44 133 GLN A O 1
ATOM 1031 N N . ARG A 1 134 ? -6.302 -2.010 -16.529 1.00 89.00 134 ARG A N 1
ATOM 1032 C CA . ARG A 1 134 ? -7.301 -3.015 -16.132 1.00 89.00 134 ARG A CA 1
ATOM 1033 C C . ARG A 1 134 ? -6.888 -3.670 -14.822 1.00 89.00 134 ARG A C 1
ATOM 1035 O O . ARG A 1 134 ? -7.710 -3.796 -13.918 1.00 89.00 134 ARG A O 1
ATOM 1042 N N . ARG A 1 135 ? -5.612 -4.038 -14.695 1.00 88.81 135 ARG A N 1
ATOM 1043 C CA . ARG A 1 135 ? -5.060 -4.622 -13.463 1.00 88.81 135 ARG A CA 1
ATOM 1044 C C . ARG A 1 135 ? -5.085 -3.636 -12.294 1.00 88.81 135 ARG A C 1
ATOM 1046 O O . ARG A 1 135 ? -5.463 -4.016 -11.183 1.00 88.81 135 ARG A O 1
ATOM 1053 N N . LEU A 1 136 ? -4.773 -2.363 -12.533 1.00 89.75 136 LEU A N 1
ATOM 1054 C CA . LEU A 1 136 ? -4.923 -1.327 -11.508 1.00 89.75 136 LEU A CA 1
ATOM 1055 C C . LEU A 1 136 ? -6.384 -1.168 -11.074 1.00 89.75 136 LEU A C 1
ATOM 1057 O O . LEU A 1 136 ? -6.659 -1.200 -9.879 1.00 89.75 136 LEU A O 1
ATOM 1061 N N . ALA A 1 137 ? -7.329 -1.098 -12.016 1.00 89.44 137 ALA A N 1
ATOM 1062 C CA . ALA A 1 137 ? -8.754 -0.997 -11.697 1.00 89.44 137 ALA A CA 1
ATOM 1063 C C . ALA A 1 137 ? -9.260 -2.197 -10.879 1.00 89.44 137 ALA A C 1
ATOM 1065 O O . ALA A 1 137 ? -10.005 -2.020 -9.913 1.00 89.44 137 ALA A O 1
ATOM 1066 N N . VAL A 1 138 ? -8.818 -3.418 -11.204 1.00 89.06 138 VAL A N 1
ATOM 1067 C CA . VAL A 1 138 ? -9.123 -4.607 -10.393 1.00 89.06 138 VAL A CA 1
ATOM 1068 C C . VAL A 1 138 ? -8.631 -4.417 -8.964 1.00 89.06 138 VAL A C 1
ATOM 1070 O O . VAL A 1 138 ? -9.413 -4.650 -8.051 1.00 89.06 138 VAL A O 1
ATOM 1073 N N . SER A 1 139 ? -7.390 -3.957 -8.778 1.00 85.75 139 SER A N 1
ATOM 1074 C CA . SER A 1 139 ? -6.780 -3.751 -7.455 1.00 85.75 139 SER A CA 1
ATOM 1075 C C . SER A 1 139 ? -7.519 -2.694 -6.632 1.00 85.75 139 SER A C 1
ATOM 1077 O O . SER A 1 139 ? -7.837 -2.930 -5.471 1.00 85.75 139 SER A O 1
ATOM 1079 N N . VAL A 1 140 ? -7.835 -1.554 -7.253 1.00 88.44 140 VAL A N 1
ATOM 1080 C CA . VAL A 1 140 ? -8.559 -0.430 -6.637 1.00 88.44 140 VAL A CA 1
ATOM 1081 C C . VAL A 1 140 ? -9.955 -0.861 -6.191 1.00 88.44 140 VAL A C 1
ATOM 1083 O O . VAL A 1 140 ? -10.356 -0.598 -5.063 1.00 88.44 140 VAL A O 1
ATOM 1086 N N . THR A 1 141 ? -10.676 -1.592 -7.043 1.00 90.06 141 THR A N 1
ATOM 1087 C CA . THR A 1 141 ? -12.050 -2.041 -6.754 1.00 90.06 141 THR A CA 1
ATOM 1088 C C . THR A 1 141 ? -12.144 -3.141 -5.695 1.00 90.06 141 THR A C 1
ATOM 1090 O O . THR A 1 141 ? -13.253 -3.489 -5.306 1.00 90.06 141 THR A O 1
ATOM 1093 N N . ARG A 1 142 ? -11.020 -3.688 -5.202 1.00 91.56 142 ARG A N 1
ATOM 1094 C CA . ARG A 1 142 ? -11.037 -4.640 -4.075 1.00 91.56 142 ARG A CA 1
ATOM 1095 C C . ARG A 1 142 ? -11.310 -3.965 -2.728 1.00 91.56 142 ARG A C 1
ATOM 1097 O O . ARG A 1 142 ? -11.629 -4.663 -1.766 1.00 91.56 142 ARG A O 1
ATOM 1104 N N . ALA A 1 143 ? -11.144 -2.644 -2.638 1.00 95.62 143 ALA A N 1
ATOM 1105 C CA . ALA A 1 143 ? -11.381 -1.871 -1.424 1.00 95.62 143 ALA A CA 1
ATOM 1106 C C . ALA A 1 143 ? -12.863 -1.510 -1.287 1.00 95.62 143 ALA A C 1
ATOM 1108 O O . ALA A 1 143 ? -13.416 -0.843 -2.158 1.00 95.62 143 ALA A O 1
ATOM 1109 N N . LYS A 1 144 ? -13.500 -1.898 -0.176 1.00 95.44 144 LYS A N 1
ATOM 1110 C CA . LYS A 1 144 ? -14.891 -1.504 0.118 1.00 95.44 144 LYS A CA 1
ATOM 1111 C C . LYS A 1 144 ? -14.996 -0.141 0.800 1.00 95.44 144 LYS A C 1
ATOM 1113 O O . LYS A 1 144 ? -15.957 0.581 0.553 1.00 95.44 144 LYS A O 1
ATOM 1118 N N . HIS A 1 145 ? -14.048 0.190 1.680 1.00 96.50 145 HIS A N 1
ATOM 1119 C CA . HIS A 1 145 ? -14.120 1.397 2.514 1.00 96.50 145 HIS A CA 1
ATOM 1120 C C . HIS A 1 145 ? -12.855 2.247 2.461 1.00 96.50 145 HIS A C 1
ATOM 1122 O O . HIS A 1 145 ? -12.958 3.471 2.446 1.00 96.50 145 HIS A O 1
ATOM 1128 N N . LYS A 1 146 ? -11.670 1.625 2.438 1.00 98.00 146 LYS A N 1
ATOM 1129 C CA . LYS A 1 146 ? -10.406 2.362 2.375 1.00 98.00 146 LYS A CA 1
ATOM 1130 C C . LYS A 1 146 ? -9.405 1.744 1.407 1.00 98.00 146 LYS A C 1
ATOM 1132 O O . LYS A 1 146 ? -9.152 0.540 1.451 1.00 98.00 146 LYS A O 1
ATOM 1137 N N . LEU A 1 147 ? -8.800 2.597 0.588 1.00 98.25 147 LEU A N 1
ATOM 1138 C CA . LEU A 1 147 ? -7.648 2.293 -0.248 1.00 98.25 147 LEU A CA 1
ATOM 1139 C C . LEU A 1 147 ? -6.443 3.108 0.231 1.00 98.25 147 LEU A C 1
ATOM 1141 O O . LEU A 1 147 ? -6.500 4.334 0.291 1.00 98.25 147 LEU A O 1
ATOM 1145 N N . ILE A 1 148 ? -5.341 2.424 0.525 1.00 98.69 148 ILE A N 1
ATOM 1146 C CA . ILE A 1 148 ? -4.056 3.041 0.851 1.00 98.69 148 ILE A CA 1
ATOM 1147 C C . ILE A 1 148 ? -3.041 2.609 -0.199 1.00 98.69 148 ILE A C 1
ATOM 1149 O O . ILE A 1 148 ? -2.681 1.439 -0.267 1.00 98.69 148 ILE A O 1
ATOM 1153 N N . VAL A 1 149 ? -2.574 3.531 -1.031 1.00 98.44 149 VAL A N 1
ATOM 1154 C CA . VAL A 1 149 ? -1.524 3.272 -2.023 1.00 98.44 149 VAL A CA 1
ATOM 1155 C C . VAL A 1 149 ? -0.192 3.726 -1.440 1.00 98.44 149 VAL A C 1
ATOM 1157 O O . VAL A 1 149 ? -0.098 4.835 -0.936 1.00 98.44 149 VAL A O 1
ATOM 1160 N N . VAL A 1 150 ? 0.843 2.895 -1.497 1.00 98.56 150 VAL A N 1
ATOM 1161 C CA . VAL A 1 150 ? 2.168 3.182 -0.934 1.00 98.56 150 VAL A CA 1
ATOM 1162 C C . VAL A 1 150 ? 3.203 3.153 -2.049 1.00 98.56 150 VAL A C 1
ATOM 1164 O O . VAL A 1 150 ? 3.263 2.195 -2.822 1.00 98.56 150 VAL A O 1
ATOM 1167 N N . GLY A 1 151 ? 4.032 4.189 -2.136 1.00 97.19 151 GLY A N 1
ATOM 1168 C CA . GLY A 1 151 ? 5.160 4.208 -3.059 1.00 97.19 151 GLY A CA 1
ATOM 1169 C C . GLY A 1 151 ? 5.876 5.549 -3.108 1.00 97.19 151 GLY A C 1
ATOM 1170 O O . GLY A 1 151 ? 5.489 6.509 -2.453 1.00 97.19 151 GLY A O 1
ATOM 1171 N N . ASN A 1 152 ? 6.918 5.622 -3.928 1.00 95.81 152 ASN A N 1
ATOM 1172 C CA . ASN A 1 152 ? 7.689 6.843 -4.123 1.00 95.81 152 ASN A CA 1
ATOM 1173 C C . ASN A 1 152 ? 7.208 7.580 -5.378 1.00 95.81 152 ASN A C 1
ATOM 1175 O O . ASN A 1 152 ? 7.320 7.047 -6.483 1.00 95.81 152 ASN A O 1
ATOM 1179 N N . LEU A 1 153 ? 6.714 8.814 -5.235 1.00 95.00 153 LEU A N 1
ATOM 1180 C CA . LEU A 1 153 ? 6.144 9.566 -6.358 1.00 95.00 153 LEU A CA 1
ATOM 1181 C C . LEU A 1 153 ? 7.117 9.672 -7.540 1.00 95.00 153 LEU A C 1
ATOM 1183 O O . LEU A 1 153 ? 6.714 9.420 -8.671 1.00 95.00 153 LEU A O 1
ATOM 1187 N N . ARG A 1 154 ? 8.402 9.956 -7.282 1.00 92.62 154 ARG A N 1
ATOM 1188 C CA . ARG A 1 154 ? 9.450 10.088 -8.310 1.00 92.62 154 ARG A CA 1
ATOM 1189 C C . ARG A 1 154 ? 9.687 8.783 -9.073 1.00 92.62 154 ARG A C 1
ATOM 1191 O O . ARG A 1 154 ? 9.875 8.806 -10.284 1.00 92.62 154 ARG A O 1
ATOM 1198 N N . ALA A 1 155 ? 9.630 7.638 -8.397 1.00 91.62 155 ALA A N 1
ATOM 1199 C CA . ALA A 1 155 ? 9.759 6.330 -9.041 1.00 91.62 155 ALA A CA 1
ATOM 1200 C C . ALA A 1 155 ? 8.563 5.983 -9.951 1.00 91.62 155 ALA A C 1
ATOM 1202 O O . ALA A 1 155 ? 8.701 5.182 -10.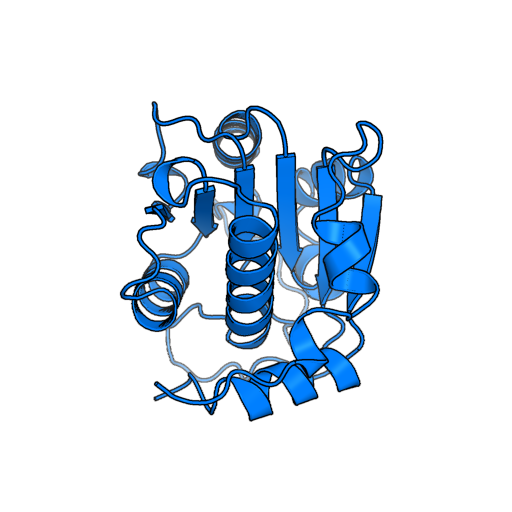887 1.00 91.62 155 ALA A O 1
ATOM 1203 N N . LEU A 1 156 ? 7.398 6.580 -9.673 1.00 93.81 156 LEU A N 1
ATOM 1204 C CA . LEU A 1 156 ? 6.116 6.228 -10.278 1.00 93.81 156 LEU A CA 1
ATOM 1205 C C . LEU A 1 156 ? 5.676 7.143 -11.432 1.00 93.81 156 LEU A C 1
ATOM 1207 O O . LEU A 1 156 ? 4.799 6.743 -12.195 1.00 93.81 156 LEU A O 1
ATOM 1211 N N . GLN A 1 157 ? 6.312 8.305 -11.626 1.00 92.62 157 GLN A N 1
ATOM 1212 C CA . GLN A 1 157 ? 5.879 9.350 -12.582 1.00 92.62 157 GLN A CA 1
ATOM 1213 C C . GLN A 1 157 ? 5.698 8.859 -14.026 1.00 92.62 157 GLN A C 1
ATOM 1215 O O . GLN A 1 157 ? 4.887 9.393 -14.778 1.00 92.62 157 GLN A O 1
ATOM 1220 N N . ARG A 1 158 ? 6.425 7.810 -14.420 1.00 91.25 158 ARG A N 1
ATOM 1221 C CA . ARG A 1 158 ? 6.351 7.202 -15.759 1.00 91.25 158 ARG A CA 1
ATOM 1222 C C . ARG A 1 158 ? 5.135 6.300 -15.997 1.00 91.25 158 ARG A C 1
ATOM 1224 O O . ARG A 1 158 ? 4.899 5.907 -17.137 1.00 91.25 158 ARG A O 1
ATOM 1231 N N . TYR A 1 159 ? 4.385 5.936 -14.957 1.00 93.81 159 TYR A N 1
ATOM 1232 C CA . TYR A 1 159 ? 3.235 5.034 -15.044 1.00 93.81 159 TYR A CA 1
ATOM 1233 C C . TYR A 1 159 ? 1.935 5.836 -15.142 1.00 93.81 159 TYR A C 1
ATOM 1235 O O . TYR A 1 159 ? 1.267 6.088 -14.141 1.00 93.81 159 TYR A O 1
ATOM 1243 N N . ALA A 1 160 ? 1.560 6.239 -16.359 1.00 93.31 160 ALA A N 1
ATOM 1244 C CA . ALA A 1 160 ? 0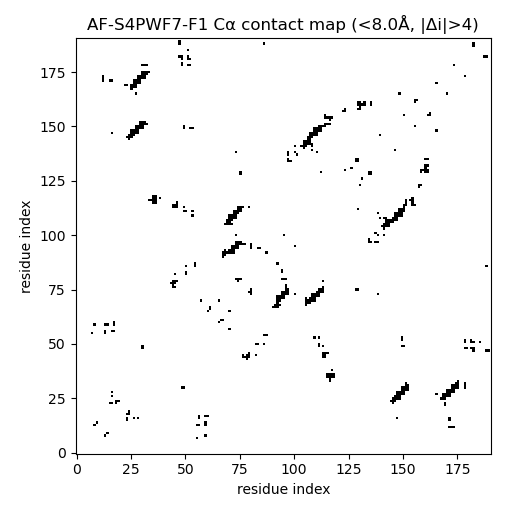.431 7.149 -16.577 1.00 93.31 160 ALA A CA 1
ATOM 1245 C C . ALA A 1 160 ? -0.905 6.685 -15.947 1.00 93.31 160 ALA A C 1
ATOM 1247 O O . ALA A 1 160 ? -1.581 7.515 -15.337 1.00 93.31 160 ALA A O 1
ATOM 1248 N N . PRO A 1 161 ? -1.311 5.398 -16.020 1.00 93.56 161 PRO A N 1
ATOM 1249 C CA . PRO A 1 161 ? -2.533 4.942 -15.354 1.00 93.56 161 PRO A CA 1
ATOM 1250 C C . PRO A 1 161 ? -2.473 5.058 -13.826 1.00 93.56 161 PRO A C 1
ATOM 1252 O O . PRO A 1 161 ? -3.467 5.419 -13.200 1.00 93.56 161 PRO A O 1
ATOM 1255 N N . LEU A 1 162 ? -1.311 4.782 -13.230 1.00 94.62 162 LEU A N 1
ATOM 1256 C CA . LEU A 1 162 ? -1.103 4.891 -11.789 1.00 94.62 162 LEU A CA 1
ATOM 1257 C C . LEU A 1 162 ? -1.094 6.352 -11.329 1.00 94.62 162 LEU A C 1
ATOM 1259 O O . LEU A 1 162 ? -1.668 6.659 -10.290 1.00 94.62 162 LEU A O 1
ATOM 1263 N N . MET A 1 163 ? -0.511 7.261 -12.114 1.00 95.81 163 MET A N 1
ATOM 1264 C CA . MET A 1 163 ? -0.515 8.692 -11.793 1.00 95.81 163 MET A CA 1
ATOM 1265 C C . MET A 1 163 ? -1.934 9.262 -11.708 1.00 95.81 163 MET A C 1
ATOM 1267 O O . MET A 1 163 ? -2.237 9.964 -10.752 1.00 95.81 163 MET A O 1
ATOM 1271 N N . LYS A 1 164 ? -2.841 8.861 -12.609 1.00 95.25 164 LYS A N 1
ATOM 1272 C CA . LYS A 1 164 ? -4.264 9.248 -12.532 1.00 95.25 164 LYS A CA 1
ATOM 1273 C C . LYS A 1 164 ? -4.942 8.787 -11.236 1.00 95.25 164 LYS A C 1
ATOM 1275 O O . LYS A 1 164 ? -5.789 9.491 -10.691 1.00 95.25 164 LYS A O 1
ATOM 1280 N N . LEU A 1 165 ? -4.587 7.596 -10.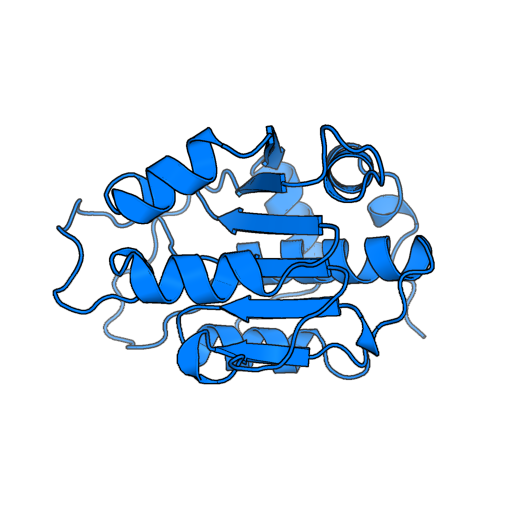744 1.00 94.94 165 LEU A N 1
ATOM 1281 C CA . LEU A 1 165 ? -5.074 7.099 -9.455 1.00 94.94 165 LEU A CA 1
ATOM 1282 C C . LEU A 1 165 ? -4.513 7.936 -8.300 1.00 94.94 165 LEU A C 1
ATOM 1284 O O . LEU A 1 165 ? -5.273 8.333 -7.421 1.00 94.94 165 LEU A O 1
ATOM 1288 N N . ILE A 1 166 ? -3.207 8.218 -8.316 1.00 96.25 166 ILE A N 1
ATOM 1289 C CA . ILE A 1 166 ? -2.531 9.016 -7.283 1.00 96.25 166 ILE A CA 1
ATOM 1290 C C . ILE A 1 166 ? -3.125 10.427 -7.203 1.00 96.25 166 ILE A C 1
ATOM 1292 O O . ILE A 1 166 ? -3.380 10.907 -6.106 1.00 96.25 166 ILE A O 1
ATOM 1296 N N . GLU A 1 167 ? -3.413 11.062 -8.340 1.00 96.38 167 GLU A N 1
ATOM 1297 C CA . GLU A 1 167 ? -4.067 12.380 -8.413 1.00 96.38 167 GLU A CA 1
ATOM 1298 C C . GLU A 1 167 ? -5.468 12.400 -7.780 1.00 96.38 167 GLU A C 1
ATOM 1300 O O . GLU A 1 167 ? -5.936 13.449 -7.349 1.00 96.38 167 GLU A O 1
ATOM 1305 N N . SER A 1 168 ? -6.130 11.242 -7.705 1.00 94.94 168 SER A N 1
ATOM 1306 C CA . SER A 1 168 ? -7.446 11.088 -7.074 1.00 94.94 168 SER A CA 1
ATOM 1307 C C . SER A 1 168 ? -7.362 10.736 -5.582 1.00 94.94 168 SER A C 1
ATOM 1309 O O . SER A 1 168 ? -8.394 10.586 -4.931 1.00 94.94 168 SER A O 1
ATOM 1311 N N . CYS A 1 169 ? -6.154 10.556 -5.042 1.00 97.31 169 CYS A N 1
ATOM 1312 C CA . CYS A 1 169 ? -5.913 10.204 -3.648 1.00 97.31 169 CYS A CA 1
ATOM 1313 C C . CYS A 1 169 ? -5.457 11.431 -2.853 1.00 97.31 169 CYS A C 1
ATOM 1315 O O . CYS A 1 169 ? -4.694 12.264 -3.345 1.00 97.31 169 CYS A O 1
ATOM 1317 N N . LYS A 1 170 ? -5.831 11.500 -1.574 1.00 98.00 170 LYS A N 1
ATOM 1318 C CA . LYS A 1 170 ? -5.200 12.438 -0.645 1.00 98.00 170 LYS A CA 1
ATOM 1319 C C . LYS A 1 170 ? -3.745 12.019 -0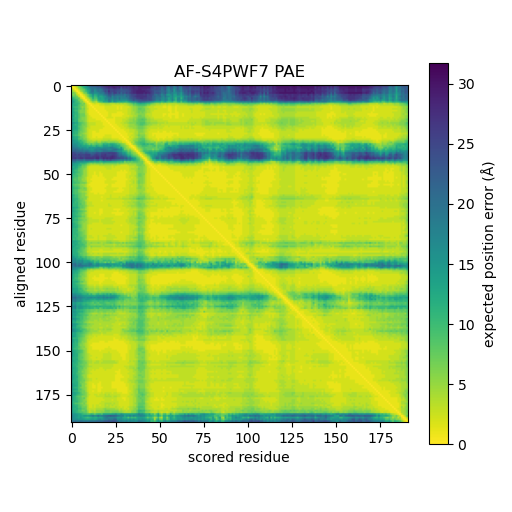.424 1.00 98.00 170 LYS A C 1
ATOM 1321 O O . LYS A 1 170 ? -3.473 10.887 -0.027 1.00 98.00 170 LYS A O 1
ATOM 1326 N N . MET A 1 171 ? -2.804 12.918 -0.692 1.00 97.88 171 MET A N 1
ATOM 1327 C CA . MET A 1 171 ? -1.380 12.635 -0.526 1.00 97.88 171 MET A CA 1
ATOM 1328 C C . MET A 1 171 ? -0.942 12.861 0.921 1.00 97.88 171 MET A C 1
ATOM 1330 O O . MET A 1 171 ? -1.197 13.920 1.487 1.00 97.88 171 MET A O 1
ATOM 1334 N N . ILE A 1 172 ? -0.231 11.885 1.480 1.00 97.94 172 ILE A N 1
ATOM 1335 C CA . ILE A 1 172 ? 0.438 11.967 2.780 1.00 97.94 172 ILE A CA 1
ATOM 1336 C C . ILE A 1 172 ? 1.912 11.657 2.546 1.00 97.94 172 ILE A C 1
ATOM 1338 O O . ILE A 1 172 ? 2.254 10.615 1.984 1.00 97.94 172 ILE A O 1
ATOM 1342 N N . THR A 1 173 ? 2.792 12.557 2.966 1.00 97.06 173 THR A N 1
ATOM 1343 C CA . THR A 1 173 ? 4.235 12.399 2.771 1.00 97.06 173 THR A CA 1
ATOM 1344 C C . THR A 1 173 ? 4.871 11.767 4.002 1.00 97.06 173 THR A C 1
ATOM 1346 O O . THR A 1 173 ? 4.674 12.230 5.124 1.00 97.06 173 THR A O 1
ATOM 1349 N N . VAL A 1 174 ? 5.662 10.715 3.786 1.00 95.44 174 VAL A N 1
ATOM 1350 C CA . VAL A 1 174 ? 6.502 10.101 4.818 1.00 95.44 174 VAL A CA 1
ATOM 1351 C C . VAL A 1 174 ? 7.953 10.411 4.482 1.00 95.44 174 VAL A C 1
ATOM 1353 O O . VAL A 1 174 ? 8.512 9.871 3.526 1.00 95.44 174 VAL A O 1
ATOM 1356 N N . GLU A 1 175 ? 8.534 11.311 5.270 1.00 93.81 175 GLU A N 1
ATOM 1357 C CA . GLU A 1 175 ? 9.901 11.801 5.093 1.00 93.81 175 GLU A CA 1
ATOM 1358 C C . GLU A 1 175 ? 10.955 10.699 5.277 1.00 93.81 175 GLU A C 1
ATOM 1360 O O . GLU A 1 175 ? 10.759 9.740 6.032 1.00 93.81 175 GLU A O 1
ATOM 1365 N N . GLU A 1 176 ? 12.116 10.883 4.646 1.00 91.69 176 GLU A N 1
ATOM 1366 C CA . GLU A 1 176 ? 13.229 9.920 4.644 1.00 91.69 176 GLU A CA 1
ATOM 1367 C C . GLU A 1 176 ? 13.704 9.556 6.058 1.00 91.69 176 GLU A C 1
ATOM 1369 O O . GLU A 1 176 ? 14.028 8.399 6.342 1.00 91.69 176 GLU A O 1
ATOM 1374 N N . GLU A 1 177 ? 13.684 10.520 6.983 1.00 91.38 177 GLU A N 1
ATOM 1375 C CA . GLU A 1 177 ? 14.015 10.284 8.390 1.00 91.38 177 GLU A CA 1
ATOM 1376 C C . GLU A 1 177 ? 13.037 9.295 9.040 1.00 91.38 177 GLU A C 1
ATOM 1378 O O . GLU A 1 177 ? 13.453 8.389 9.766 1.00 91.38 177 GLU A O 1
ATOM 1383 N N . THR A 1 178 ? 11.740 9.433 8.756 1.00 92.06 178 THR A N 1
ATOM 1384 C CA . THR A 1 178 ? 10.701 8.535 9.266 1.00 92.06 178 THR A CA 1
ATOM 1385 C C . THR A 1 178 ? 10.864 7.148 8.666 1.00 92.06 178 THR A C 1
ATOM 1387 O O . THR A 1 178 ? 10.926 6.180 9.417 1.00 92.06 178 THR A O 1
ATOM 1390 N N . VAL A 1 179 ? 11.045 7.036 7.347 1.00 90.12 179 VAL A N 1
ATOM 1391 C CA . VAL A 1 179 ? 11.302 5.746 6.685 1.00 90.12 179 VAL A CA 1
ATOM 1392 C C . VAL A 1 179 ? 12.541 5.059 7.274 1.00 90.12 179 VAL A C 1
ATOM 1394 O O . VAL A 1 179 ? 12.512 3.875 7.607 1.00 90.12 179 VAL A O 1
ATOM 1397 N N . THR A 1 180 ? 13.622 5.806 7.496 1.00 89.88 180 THR A N 1
ATOM 1398 C CA . THR A 1 180 ? 14.851 5.288 8.116 1.00 89.88 180 THR A CA 1
ATOM 1399 C C . THR A 1 180 ? 14.611 4.808 9.549 1.00 89.88 180 THR A C 1
ATOM 1401 O O . THR A 1 180 ? 15.140 3.770 9.954 1.00 89.88 180 THR A O 1
ATOM 1404 N N . LYS A 1 181 ? 13.808 5.537 10.336 1.00 89.94 181 LYS A N 1
ATOM 1405 C CA . LYS A 1 181 ? 13.405 5.110 11.685 1.00 89.94 181 LYS A CA 1
ATOM 1406 C C . LYS A 1 181 ? 12.620 3.800 11.636 1.00 89.94 181 LYS A C 1
ATOM 1408 O O . LYS A 1 181 ? 12.941 2.901 12.407 1.00 89.94 181 LYS A O 1
ATOM 1413 N N . LEU A 1 182 ? 11.663 3.661 10.715 1.00 89.00 182 LEU A N 1
ATOM 1414 C CA . LEU A 1 182 ? 10.887 2.426 10.554 1.00 89.00 182 LEU A CA 1
ATOM 1415 C C . LEU A 1 182 ? 11.781 1.232 10.211 1.00 89.00 182 LEU A C 1
ATOM 1417 O O . LEU A 1 182 ? 11.684 0.192 10.856 1.00 89.00 182 LEU A O 1
ATOM 1421 N N . ASN A 1 183 ? 12.713 1.404 9.273 1.00 87.62 183 ASN A N 1
ATOM 1422 C CA . ASN A 1 183 ? 13.694 0.373 8.929 1.00 87.62 183 ASN A CA 1
ATOM 1423 C C . ASN A 1 183 ? 14.538 -0.068 10.135 1.00 87.62 183 ASN A C 1
ATOM 1425 O O . ASN A 1 183 ? 14.800 -1.253 10.322 1.00 87.62 183 ASN A O 1
ATOM 1429 N N . LYS A 1 184 ? 14.945 0.870 11.000 1.00 86.88 184 LYS A N 1
ATOM 1430 C CA . LYS A 1 184 ? 15.673 0.535 12.237 1.00 86.88 184 LYS A CA 1
ATOM 1431 C C . LYS A 1 184 ? 14.804 -0.228 13.240 1.00 86.88 184 LYS A C 1
ATOM 1433 O O . LYS A 1 184 ? 15.323 -1.104 13.922 1.00 86.88 184 LYS A O 1
ATOM 1438 N N . ILE A 1 185 ? 13.516 0.109 13.340 1.00 86.50 185 ILE A N 1
ATOM 1439 C CA . ILE A 1 185 ? 12.561 -0.532 14.259 1.00 86.50 185 ILE A CA 1
ATOM 1440 C C . ILE A 1 185 ? 12.266 -1.970 13.828 1.00 86.50 185 ILE A C 1
ATOM 1442 O O . ILE A 1 185 ? 12.306 -2.874 14.659 1.00 86.50 185 ILE A O 1
ATOM 1446 N N . HIS A 1 186 ? 11.990 -2.182 12.541 1.00 84.31 186 HIS A N 1
ATOM 1447 C CA . HIS A 1 186 ? 11.640 -3.502 12.003 1.00 84.31 186 HIS A CA 1
ATOM 1448 C C . HIS A 1 186 ? 12.858 -4.400 11.756 1.00 84.31 186 HIS A C 1
ATOM 1450 O O . HIS A 1 186 ? 12.704 -5.605 11.563 1.00 84.31 186 HIS A O 1
ATOM 1456 N N . GLY A 1 187 ? 14.067 -3.837 11.821 1.00 70.44 187 GLY A N 1
ATOM 1457 C CA . GLY A 1 187 ? 15.309 -4.535 11.512 1.00 70.44 187 GLY A CA 1
ATOM 1458 C C . GLY A 1 187 ? 15.567 -4.611 10.006 1.00 70.44 187 GLY A C 1
ATOM 1459 O O . GLY A 1 187 ? 14.722 -4.258 9.188 1.00 70.44 187 GLY A O 1
ATOM 1460 N N . ASN A 1 188 ? 16.765 -5.054 9.620 1.00 66.69 188 ASN A N 1
ATOM 1461 C CA . ASN A 1 188 ? 17.129 -5.149 8.208 1.00 66.69 188 ASN A CA 1
ATOM 1462 C C . ASN A 1 188 ? 16.380 -6.312 7.530 1.00 66.69 188 ASN A C 1
ATOM 1464 O O . ASN A 1 188 ? 16.793 -7.468 7.627 1.00 66.69 188 ASN A O 1
ATOM 1468 N N . LEU A 1 189 ? 15.272 -5.998 6.853 1.00 70.12 189 LEU A N 1
ATOM 1469 C CA . LEU A 1 189 ? 14.389 -6.974 6.204 1.00 70.12 189 LEU A CA 1
ATOM 1470 C C . LEU A 1 189 ? 14.976 -7.574 4.909 1.00 70.12 189 LEU A C 1
ATOM 1472 O O . LEU A 1 189 ? 14.317 -8.417 4.302 1.00 70.12 189 LEU A O 1
ATOM 1476 N N . ASP A 1 190 ? 16.182 -7.167 4.492 1.00 60.22 190 ASP A N 1
ATOM 1477 C CA . ASP A 1 190 ? 16.898 -7.690 3.313 1.00 60.22 190 ASP A CA 1
ATOM 1478 C C . ASP A 1 190 ? 17.575 -9.063 3.542 1.00 60.22 190 ASP A C 1
ATOM 1480 O O . ASP A 1 190 ? 18.213 -9.590 2.631 1.00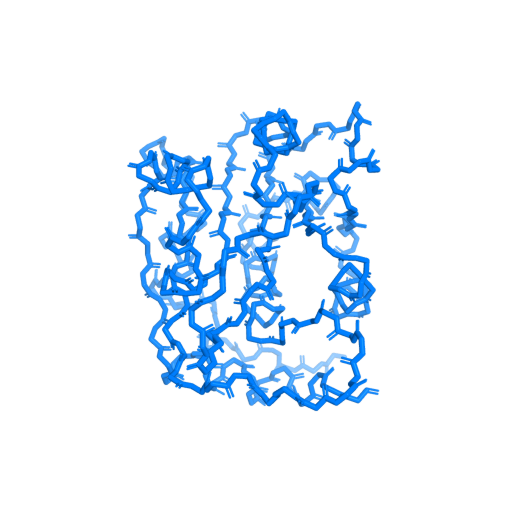 60.22 190 ASP A O 1
ATOM 1484 N N . THR A 1 191 ? 17.440 -9.656 4.736 1.00 49.75 191 THR A N 1
ATOM 1485 C CA . THR A 1 191 ? 17.887 -11.039 5.033 1.00 49.75 191 THR A CA 1
ATOM 1486 C C . THR A 1 191 ? 16.789 -12.078 4.806 1.00 49.75 191 THR A C 1
ATOM 1488 O O . THR A 1 191 ? 17.130 -13.264 4.624 1.00 49.75 191 THR A O 1
#

Organism: NCBI:txid116150

Solvent-accessible surface area (backbone atoms only — not comparable to full-atom values): 10865 Å² total; per-residue (Å²): 141,76,87,77,59,75,72,69,79,71,37,66,66,57,55,56,66,65,36,88,49,75,84,39,24,36,29,26,41,34,45,47,65,88,68,60,52,77,88,58,98,64,91,71,52,59,38,64,66,56,44,43,53,50,52,52,50,54,51,52,38,44,73,71,66,46,57,39,82,35,35,33,38,36,21,77,40,71,51,31,28,52,50,47,46,63,78,45,59,93,58,64,54,51,63,32,38,53,86,72,46,66,97,58,72,21,47,31,30,37,38,42,64,49,50,59,38,61,91,61,96,66,80,73,60,89,88,36,57,66,62,33,56,68,55,44,49,55,53,60,69,27,30,74,63,27,38,38,38,37,38,26,62,84,41,42,69,74,24,63,55,46,46,60,54,48,74,71,23,47,78,43,76,43,50,44,68,56,50,51,50,41,41,65,73,75,39,80,80,92,117